Protein AF-0000000068716513 (afdb_homodimer)

Nearest PDB structures (foldseek):
  2cfx-assembly1_C  TM=9.508E-01  e=3.148E-13  Bacillus subtilis
  7fby-assembly1_A  TM=8.791E-01  e=1.992E-12  Pyrococcus horikoshii OT3
  2cg4-assembly1_A  TM=9.040E-01  e=4.712E-12  Escherichia coli
  2w25-assembly1_B  TM=9.132E-01  e=5.515E-11  Mycobacterium tuberculosis H37Rv
  2qz8-assembly1_B-2  TM=8.169E-01  e=4.055E-11  Mycobacterium tuberculosis H37Rv

Foldseek 3Di:
DLDPDDDDPLLQLLVVVCVVPVPDALVNSCVVVVHDSVVSVVSVVVCVVSCVDPDDDDDDDCLVVLFPWKKKKQWAFPPPVVLVVVLVPDPQWDDWDQDDDPGGIITMGTHNDPVVVVVVLVVCVVGGDMDMGIDPDDPDPDDDHD/DLDPDDDDPLLQLLVVVCVVPVPDALPNSCVVVVHDSVVSVVSVVVCVVSCVDPDDDDDDDCLVVLFPWKKKKQWAFPPPVVLVVVLVPDPQWDDWDQDDDPGGIITMGTHNDPVVVVVVLVVCVVGGDMDMGIDPDDPDPDDDHD

Solvent-accessible surface area (backbone atoms only — not comparable to full-atom values): 15493 Å² total; per-residue (Å²): 125,84,71,72,61,88,75,52,70,66,52,43,53,52,48,51,51,30,43,72,29,40,64,64,47,52,61,58,51,9,62,75,73,71,46,54,46,69,59,43,46,50,52,51,50,48,35,44,74,71,42,32,45,65,46,37,26,43,40,63,31,44,60,44,67,58,29,64,32,41,32,41,32,40,28,33,62,87,49,55,70,64,47,53,53,51,45,72,69,34,70,42,39,24,28,35,29,34,31,47,73,91,35,44,30,40,30,36,34,41,23,64,35,70,67,55,42,50,52,49,54,57,68,46,48,85,53,42,51,75,48,77,29,45,52,76,40,76,76,46,68,82,46,81,73,126,124,86,71,72,61,89,74,54,70,68,53,43,54,52,48,51,51,30,42,71,29,42,65,64,47,53,60,58,51,10,62,75,73,71,45,53,45,69,59,43,46,50,53,50,49,48,36,43,75,71,43,32,46,64,45,37,27,42,41,63,32,43,58,44,66,59,29,63,33,41,31,41,33,39,26,33,63,87,51,56,70,62,47,52,53,51,46,72,68,34,73,41,38,25,29,36,29,35,32,47,74,90,36,43,28,40,30,37,35,41,22,63,35,70,68,55,43,51,52,51,56,58,68,46,50,86,52,41,51,73,48,77,29,44,51,75,41,77,76,45,66,82,45,81,72,126

Structure (mmCIF, N/CA/C/O backbone):
data_AF-0000000068716513-model_v1
#
loop_
_entity.id
_entity.type
_entity.pdbx_description
1 polymer 'AsnC family transcriptional regulator'
#
loop_
_atom_site.group_PDB
_atom_site.id
_atom_site.type_symbol
_atom_site.label_atom_id
_atom_site.label_alt_id
_atom_site.label_comp_id
_atom_site.label_asym_id
_atom_site.label_entity_id
_atom_site.label_seq_id
_atom_site.pdbx_PDB_ins_code
_atom_site.Cartn_x
_atom_site.Cartn_y
_atom_site.Cartn_z
_atom_site.occupancy
_atom_site.B_iso_or_equiv
_atom_site.auth_seq_id
_atom_site.auth_comp_id
_atom_site.auth_asym_id
_atom_site.auth_atom_id
_atom_site.pdbx_PDB_model_num
ATOM 1 N N . MET A 1 1 ? -10.836 -7.996 21.109 1 36.19 1 MET A N 1
ATOM 2 C CA . MET A 1 1 ? -11.555 -7.688 19.859 1 36.19 1 MET A CA 1
ATOM 3 C C . MET A 1 1 ? -11.469 -6.195 19.547 1 36.19 1 MET A C 1
ATOM 5 O O . MET A 1 1 ? -12.016 -5.371 20.281 1 36.19 1 MET A O 1
ATOM 9 N N . GLN A 1 2 ? -10.414 -5.609 19.203 1 49.16 2 GLN A N 1
ATOM 10 C CA . GLN A 1 2 ? -10.203 -4.176 19.375 1 49.16 2 GLN A CA 1
ATOM 11 C C . GLN A 1 2 ? -11.359 -3.379 18.766 1 49.16 2 GLN A C 1
ATOM 13 O O . GLN A 1 2 ? -11.773 -3.629 17.641 1 49.16 2 GLN A O 1
ATOM 18 N N . ASN A 1 3 ? -12.25 -2.822 19.531 1 54.75 3 ASN A N 1
ATOM 19 C CA . ASN A 1 3 ? -13.539 -2.146 19.422 1 54.75 3 ASN A CA 1
ATOM 20 C C . ASN A 1 3 ? -13.531 -1.112 18.297 1 54.75 3 ASN A C 1
ATOM 22 O O . ASN A 1 3 ? -12.586 -0.337 18.172 1 54.75 3 ASN A O 1
ATOM 26 N N . ALA A 1 4 ? -14.406 -1.376 17.203 1 63.34 4 ALA A N 1
ATOM 27 C CA . ALA A 1 4 ? -14.648 -0.402 16.141 1 63.34 4 ALA A CA 1
ATOM 28 C C . ALA A 1 4 ? -14.781 1.008 16.703 1 63.34 4 ALA A C 1
ATOM 30 O O . ALA A 1 4 ? -15.422 1.206 17.75 1 63.34 4 ALA A O 1
ATOM 31 N N . VAL A 1 5 ? -13.781 2.02 16.453 1 82.31 5 VAL A N 1
ATOM 32 C CA . VAL A 1 5 ? -13.891 3.443 16.75 1 82.31 5 VAL A CA 1
ATOM 33 C C . VAL A 1 5 ? -15.078 4.039 15.984 1 82.31 5 VAL A C 1
ATOM 35 O O . VAL A 1 5 ? -15.344 3.652 14.844 1 82.31 5 VAL A O 1
ATOM 38 N N . LYS A 1 6 ? -15.891 4.754 16.781 1 89 6 LYS A N 1
ATOM 39 C CA . LYS A 1 6 ? -16.984 5.453 16.125 1 89 6 LYS A CA 1
ATOM 40 C C . LYS A 1 6 ? -16.5 6.746 15.469 1 89 6 LYS A C 1
ATOM 42 O O . LYS A 1 6 ? -16.031 7.656 16.156 1 89 6 LYS A O 1
ATOM 47 N N . LEU A 1 7 ? -16.516 6.75 14.148 1 95.19 7 LEU A N 1
ATOM 48 C CA . LEU A 1 7 ? -16.078 7.898 13.352 1 95.19 7 LEU A CA 1
ATOM 49 C C . LEU A 1 7 ? -17.281 8.672 12.82 1 95.19 7 LEU A C 1
ATOM 51 O O . LEU A 1 7 ? -18.266 8.07 12.375 1 95.19 7 LEU A O 1
ATOM 55 N N . ASP A 1 8 ? -17.219 9.922 12.945 1 95.5 8 ASP A N 1
ATOM 56 C CA . ASP A 1 8 ? -18.312 10.719 12.406 1 95.5 8 ASP A CA 1
ATOM 57 C C . ASP A 1 8 ? -17.922 11.367 11.086 1 95.5 8 ASP A C 1
ATOM 59 O O . ASP A 1 8 ? -16.859 11.07 10.523 1 95.5 8 ASP A O 1
ATOM 63 N N . GLU A 1 9 ? -18.781 12.203 10.586 1 96.31 9 GLU A N 1
ATOM 64 C CA . GLU A 1 9 ? -18.594 12.797 9.266 1 96.31 9 GLU A CA 1
ATOM 65 C C . GLU A 1 9 ? -17.359 13.688 9.227 1 96.31 9 GLU A C 1
ATOM 67 O O . GLU A 1 9 ? -16.672 13.758 8.211 1 96.31 9 GLU A O 1
ATOM 72 N N . ILE A 1 10 ? -17.141 14.398 10.273 1 97.31 10 ILE A N 1
ATOM 73 C CA . ILE A 1 10 ? -15.992 15.281 10.344 1 97.31 10 ILE A CA 1
ATOM 74 C C . ILE A 1 10 ? -14.703 14.461 10.289 1 97.31 10 ILE A C 1
ATOM 76 O O . ILE A 1 10 ? -13.758 14.82 9.586 1 97.31 10 ILE A O 1
ATOM 80 N N . ASP A 1 11 ? -14.688 13.359 11.062 1 97.56 11 ASP A N 1
ATOM 81 C CA . ASP A 1 11 ? -13.539 12.461 11.016 1 97.56 11 ASP A CA 1
ATOM 82 C C . ASP A 1 11 ? -13.25 12.008 9.586 1 97.56 11 ASP A C 1
ATOM 84 O O . ASP A 1 11 ? -12.109 12.039 9.141 1 97.56 11 ASP A O 1
ATOM 88 N N . HIS A 1 12 ? -14.297 11.625 8.898 1 97.19 12 HIS A N 1
ATOM 89 C CA . HIS A 1 12 ? -14.148 11.141 7.535 1 97.19 12 HIS A CA 1
ATOM 90 C C . HIS A 1 12 ? -13.609 12.234 6.617 1 97.19 12 HIS A C 1
ATOM 92 O O . HIS A 1 12 ? -12.766 11.969 5.762 1 97.19 12 HIS A O 1
ATOM 98 N N . LYS A 1 13 ? -14.094 13.398 6.77 1 97.88 13 LYS A N 1
ATOM 99 C CA . LYS A 1 13 ? -13.609 14.516 5.965 1 97.88 13 LYS A CA 1
ATOM 100 C C . LYS A 1 13 ? -12.117 14.75 6.207 1 97.88 13 LYS A C 1
ATOM 102 O O . LYS A 1 13 ? -11.352 14.922 5.258 1 97.88 13 LYS A O 1
ATOM 107 N N . ILE A 1 14 ? -11.727 14.75 7.457 1 98.31 14 ILE A N 1
ATOM 108 C CA . ILE A 1 14 ? -10.336 14.953 7.824 1 98.31 14 ILE A CA 1
ATOM 109 C C . ILE A 1 14 ? -9.477 13.82 7.258 1 98.31 14 ILE A C 1
ATOM 111 O O . ILE A 1 14 ? -8.414 14.062 6.684 1 98.31 14 ILE A O 1
ATOM 115 N N . MET A 1 15 ? -9.977 12.664 7.402 1 98.06 15 MET A N 1
ATOM 116 C CA . MET A 1 15 ? -9.25 11.484 6.918 1 98.06 15 MET A CA 1
ATOM 117 C C . MET A 1 15 ? -9.062 11.547 5.406 1 98.06 15 MET A C 1
ATOM 119 O O . MET A 1 15 ? -8 11.203 4.895 1 98.06 15 MET A O 1
ATOM 123 N N . ASN A 1 16 ? -10.094 11.953 4.715 1 97.5 16 ASN A N 1
ATOM 124 C CA . ASN A 1 16 ? -10 12.086 3.266 1 97.5 16 ASN A CA 1
ATOM 125 C C . ASN A 1 16 ? -8.914 13.078 2.865 1 97.5 16 ASN A C 1
ATOM 127 O O . ASN A 1 16 ? -8.125 12.812 1.951 1 97.5 16 ASN A O 1
ATOM 131 N N . LEU A 1 17 ? -8.867 14.18 3.5 1 97.88 17 LEU A N 1
ATOM 132 C CA . LEU A 1 17 ? -7.875 15.211 3.201 1 97.88 17 LEU A CA 1
ATOM 133 C C . LEU A 1 17 ? -6.465 14.719 3.512 1 97.88 17 LEU A C 1
ATOM 135 O O . LEU A 1 17 ? -5.543 14.922 2.717 1 97.88 17 LEU A O 1
ATOM 139 N N . LEU A 1 18 ? -6.312 14.039 4.645 1 97.88 18 LEU A N 1
ATOM 140 C CA . LEU A 1 18 ? -5.016 13.5 5.039 1 97.88 18 LEU A CA 1
ATOM 141 C C . LEU A 1 18 ? -4.582 12.383 4.094 1 97.88 18 LEU A C 1
ATOM 143 O O . LEU A 1 18 ? -3.391 12.219 3.826 1 97.88 18 LEU A O 1
ATOM 147 N N . TYR A 1 19 ? -5.57 11.602 3.699 1 96.75 19 TYR A N 1
ATOM 148 C CA . TYR A 1 19 ? -5.297 10.539 2.744 1 96.75 19 TYR A CA 1
ATOM 149 C C . TYR A 1 19 ? -4.738 11.102 1.442 1 96.75 19 TYR A C 1
ATOM 151 O O . TYR A 1 19 ? -3.773 10.57 0.891 1 96.75 19 TYR A O 1
ATOM 159 N N . GLU A 1 20 ? -5.27 12.195 0.998 1 95.44 20 GLU A N 1
ATOM 160 C CA . GLU A 1 20 ? -4.844 12.82 -0.251 1 95.44 20 GLU A CA 1
ATOM 161 C C . GLU A 1 20 ? -3.477 13.477 -0.102 1 95.44 20 GLU A C 1
ATOM 163 O O . GLU A 1 20 ? -2.68 13.484 -1.042 1 95.44 20 GLU A O 1
ATOM 168 N N . ASN A 1 21 ? -3.318 14.047 1.034 1 97.31 21 ASN A N 1
ATOM 169 C CA . ASN A 1 21 ? -2.059 14.711 1.353 1 97.31 21 ASN A CA 1
ATOM 170 C C . ASN A 1 21 ? -1.743 14.633 2.844 1 97.31 21 ASN A C 1
ATOM 172 O O . ASN A 1 21 ? -2.264 15.414 3.635 1 97.31 21 ASN A O 1
ATOM 176 N N . ALA A 1 22 ? -0.816 13.797 3.107 1 97.75 22 ALA A N 1
ATOM 177 C CA . ALA A 1 22 ? -0.452 13.578 4.504 1 97.75 22 ALA A CA 1
ATOM 178 C C . ALA A 1 22 ? 0.176 14.836 5.105 1 97.75 22 ALA A C 1
ATOM 180 O O . ALA A 1 22 ? 0.258 14.969 6.328 1 97.75 22 ALA A O 1
ATOM 181 N N . ARG A 1 23 ? 0.628 15.75 4.324 1 97.5 23 ARG A N 1
ATOM 182 C CA . ARG A 1 23 ? 1.36 16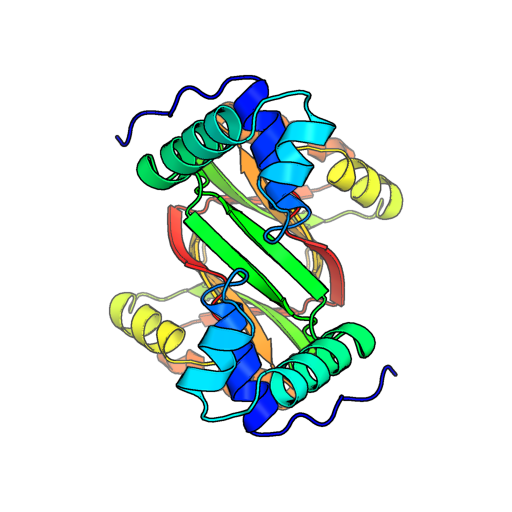.922 4.801 1 97.5 23 ARG A CA 1
ATOM 183 C C . ARG A 1 23 ? 0.441 18.125 4.918 1 97.5 23 ARG A C 1
ATOM 185 O O . ARG A 1 23 ? 0.886 19.219 5.285 1 97.5 23 ARG A O 1
ATOM 192 N N . ILE A 1 24 ? -0.787 18.016 4.59 1 97.88 24 ILE A N 1
ATOM 193 C CA . ILE A 1 24 ? -1.705 19.141 4.672 1 97.88 24 ILE A CA 1
ATOM 194 C C . ILE A 1 24 ? -1.698 19.703 6.094 1 97.88 24 ILE A C 1
ATOM 196 O O . ILE A 1 24 ? -1.652 18.953 7.066 1 97.88 24 ILE A O 1
ATOM 200 N N . SER A 1 25 ? -1.718 20.969 6.234 1 97.62 25 SER A N 1
ATOM 201 C CA . SER A 1 25 ? -1.644 21.609 7.539 1 97.62 25 SER A CA 1
ATOM 202 C C . SER A 1 25 ? -3 21.609 8.234 1 97.62 25 SER A C 1
ATOM 204 O O . SER A 1 25 ? -4.043 21.578 7.578 1 97.62 25 SER A O 1
ATOM 206 N N . VAL A 1 26 ? -2.92 21.688 9.523 1 98.06 26 VAL A N 1
ATOM 207 C CA . VAL A 1 26 ? -4.125 21.812 10.336 1 98.06 26 VAL A CA 1
ATOM 208 C C . VAL A 1 26 ? -4.918 23.031 9.906 1 98.06 26 VAL A C 1
ATOM 210 O O . VAL A 1 26 ? -6.148 22.984 9.805 1 98.06 26 VAL A O 1
ATOM 213 N N . SER A 1 27 ? -4.195 24.109 9.641 1 98.38 27 SER A N 1
ATOM 214 C CA . SER A 1 27 ? -4.836 25.344 9.219 1 98.38 27 SER A CA 1
ATOM 215 C C . SER A 1 27 ? -5.605 25.156 7.914 1 98.38 27 SER A 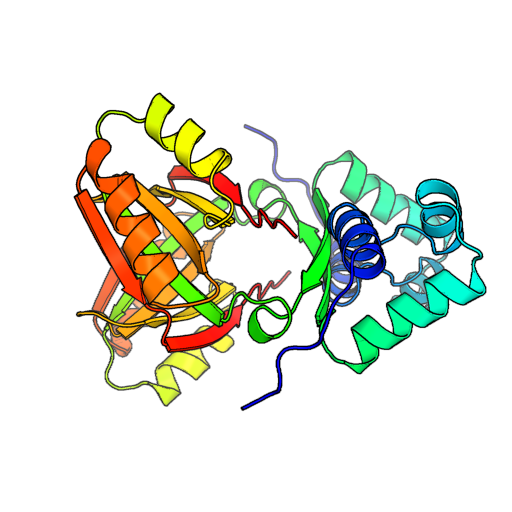C 1
ATOM 217 O O . SER A 1 27 ? -6.75 25.609 7.793 1 98.38 27 SER A O 1
ATOM 219 N N . GLU A 1 28 ? -5.031 24.547 6.949 1 98.56 28 GLU A N 1
ATOM 220 C CA . GLU A 1 28 ? -5.676 24.328 5.66 1 98.56 28 GLU A CA 1
ATOM 221 C C . GLU A 1 28 ? -6.883 23.406 5.801 1 98.56 28 GLU A C 1
ATOM 223 O O . GLU A 1 28 ? -7.922 23.625 5.184 1 98.56 28 GLU A O 1
ATOM 228 N N . ILE A 1 29 ? -6.738 22.344 6.582 1 98.62 29 ILE A N 1
ATOM 229 C CA . ILE A 1 29 ? -7.859 21.438 6.836 1 98.62 29 ILE A CA 1
ATOM 230 C C . ILE A 1 29 ? -9.023 22.219 7.438 1 98.62 29 ILE A C 1
ATOM 232 O O . ILE A 1 29 ? -10.164 22.109 6.977 1 98.62 29 ILE A O 1
ATOM 236 N N . GLY A 1 30 ? -8.688 22.984 8.5 1 98.62 30 GLY A N 1
ATOM 237 C CA . GLY A 1 30 ? -9.719 23.797 9.133 1 98.62 30 GLY A CA 1
ATOM 238 C C . GLY A 1 30 ? -10.461 24.688 8.148 1 98.62 30 GLY A C 1
ATOM 239 O O . GLY A 1 30 ? -11.688 24.781 8.203 1 98.62 30 GLY A O 1
ATOM 240 N N . ARG A 1 31 ? -9.719 25.344 7.289 1 98.5 31 ARG A N 1
ATOM 241 C CA . ARG A 1 31 ? -10.297 26.219 6.27 1 98.5 31 ARG A CA 1
ATOM 242 C C . ARG A 1 31 ? -11.234 25.438 5.352 1 98.5 31 ARG A C 1
ATOM 244 O O . ARG A 1 31 ? -12.344 25.891 5.062 1 98.5 31 ARG A O 1
ATOM 251 N N . ILE A 1 32 ? -10.867 24.312 4.887 1 98.25 32 ILE A N 1
ATOM 252 C CA . ILE A 1 32 ? -11.609 23.531 3.906 1 98.25 32 ILE A CA 1
ATOM 253 C C . ILE A 1 32 ? -12.914 23.031 4.523 1 98.25 32 ILE A C 1
ATOM 255 O O . ILE A 1 32 ? -13.961 23.047 3.873 1 98.25 32 ILE A O 1
ATOM 259 N N . ILE A 1 33 ? -12.805 22.609 5.77 1 98.06 33 ILE A N 1
ATOM 260 C CA . ILE A 1 33 ? -13.992 21.969 6.32 1 98.06 33 ILE A CA 1
ATOM 261 C C . ILE A 1 33 ? -14.695 22.922 7.293 1 98.06 33 ILE A C 1
ATOM 263 O O . ILE A 1 33 ? -15.57 22.5 8.055 1 98.06 33 ILE A O 1
ATOM 267 N N . SER A 1 34 ? -14.148 24.172 7.426 1 98.12 34 SER A N 1
ATOM 268 C CA . SER A 1 34 ? -14.766 25.25 8.203 1 98.12 34 SER A CA 1
ATOM 269 C C . SER A 1 34 ? -14.727 24.938 9.695 1 98.12 34 SER A C 1
ATOM 271 O O . SER A 1 34 ? -15.758 25.016 10.375 1 98.12 34 SER A O 1
ATOM 273 N N . MET A 1 35 ? -13.57 24.688 10.211 1 98.38 35 MET A N 1
ATOM 274 C CA . MET A 1 35 ? -13.32 24.453 11.625 1 98.38 35 MET A CA 1
ATOM 275 C C . MET A 1 35 ? -12.094 25.234 12.094 1 98.38 35 MET A C 1
ATOM 277 O O . MET A 1 35 ? -11.25 25.609 11.281 1 98.38 35 MET A O 1
ATOM 281 N N . THR A 1 36 ? -12.117 25.422 13.438 1 98.19 36 THR A N 1
ATOM 282 C CA . THR A 1 36 ? -10.953 26.094 13.992 1 98.19 36 THR A CA 1
ATOM 283 C C . THR A 1 36 ? -9.758 25.156 14.047 1 98.19 36 THR A C 1
ATOM 285 O O . THR A 1 36 ? -9.922 23.938 14.07 1 98.19 36 THR A O 1
ATOM 288 N N . GLN A 1 37 ? -8.562 25.719 14.078 1 98.19 37 GLN A N 1
ATOM 289 C CA . GLN A 1 37 ? -7.336 24.938 14.117 1 98.19 37 GLN A CA 1
ATOM 290 C C . GLN A 1 37 ? -7.309 24.031 15.359 1 98.19 37 GLN A C 1
ATOM 292 O O . GLN A 1 37 ? -7.004 22.844 15.258 1 98.19 37 GLN A O 1
ATOM 297 N N . PRO A 1 38 ? -7.629 24.547 16.562 1 98.5 38 PRO A N 1
ATOM 298 C CA . PRO A 1 38 ? -7.613 23.688 17.75 1 98.5 38 PRO A CA 1
ATOM 299 C C . PRO A 1 38 ? -8.586 22.5 17.625 1 98.5 38 PRO A C 1
ATOM 301 O O . PRO A 1 38 ? -8.258 21.391 18.062 1 98.5 38 PRO A O 1
ATOM 304 N N . ALA A 1 39 ? -9.719 22.688 17.062 1 98.31 39 ALA A N 1
ATOM 305 C CA . ALA A 1 39 ? -10.711 21.641 16.891 1 98.31 39 ALA A CA 1
ATOM 306 C C . ALA A 1 39 ? -10.195 20.547 15.953 1 98.31 39 ALA A C 1
ATOM 308 O O . ALA A 1 39 ? -10.328 19.359 16.234 1 98.31 39 ALA A O 1
ATOM 309 N N . VAL A 1 40 ? -9.664 20.984 14.828 1 98.56 40 VAL A N 1
ATOM 310 C CA . VAL A 1 40 ? -9.086 20.047 13.867 1 98.56 40 VAL A CA 1
ATOM 311 C C . VAL A 1 40 ? -7.957 19.266 14.523 1 98.56 40 VAL A C 1
ATOM 313 O O . VAL A 1 40 ? -7.891 18.031 14.398 1 98.56 40 VAL A O 1
ATOM 316 N N . LYS A 1 41 ? -7.102 19.984 15.188 1 98.44 41 LYS A N 1
ATOM 317 C CA . LYS A 1 41 ? -5.961 19.359 15.844 1 98.44 41 LYS A CA 1
ATOM 318 C C . LYS A 1 41 ? -6.418 18.297 16.844 1 98.44 41 LYS A C 1
ATOM 320 O O . LYS A 1 41 ? -5.852 17.203 16.906 1 98.44 41 LYS A O 1
ATOM 325 N N . GLU A 1 42 ? -7.355 18.609 17.578 1 98.38 42 GLU A N 1
ATOM 326 C CA . GLU A 1 42 ? -7.895 17.672 18.562 1 98.38 42 GLU A CA 1
ATOM 327 C C . GLU A 1 42 ? -8.414 16.406 17.891 1 98.38 42 GLU A C 1
ATOM 329 O O . GLU A 1 42 ? -8.172 15.297 18.375 1 98.38 42 GLU A O 1
ATOM 334 N N . ARG A 1 43 ? -9.156 16.594 16.797 1 98.25 43 ARG A N 1
ATOM 335 C CA . ARG A 1 43 ? -9.695 15.453 16.062 1 98.25 43 ARG A CA 1
ATOM 336 C C . ARG A 1 43 ? -8.578 14.586 15.5 1 98.25 43 ARG A C 1
ATOM 338 O O . ARG A 1 43 ? -8.641 13.359 15.578 1 98.25 43 ARG A O 1
ATOM 345 N N . ILE A 1 44 ? -7.57 15.188 14.953 1 98.5 44 ILE A N 1
ATOM 346 C CA . ILE A 1 44 ? -6.445 14.445 14.398 1 98.5 44 ILE A CA 1
ATOM 347 C C . ILE A 1 44 ? -5.734 13.68 15.516 1 98.5 44 ILE A C 1
ATOM 349 O O . ILE A 1 44 ? -5.422 12.492 15.359 1 98.5 44 ILE A O 1
ATOM 353 N N . ASN A 1 45 ? -5.504 14.375 16.625 1 98.31 45 ASN A N 1
ATOM 354 C CA . ASN A 1 45 ? -4.879 13.727 17.766 1 98.31 45 ASN A CA 1
ATOM 355 C C . ASN A 1 45 ? -5.676 12.508 18.219 1 98.31 45 ASN A C 1
ATOM 357 O O . ASN A 1 45 ? -5.098 11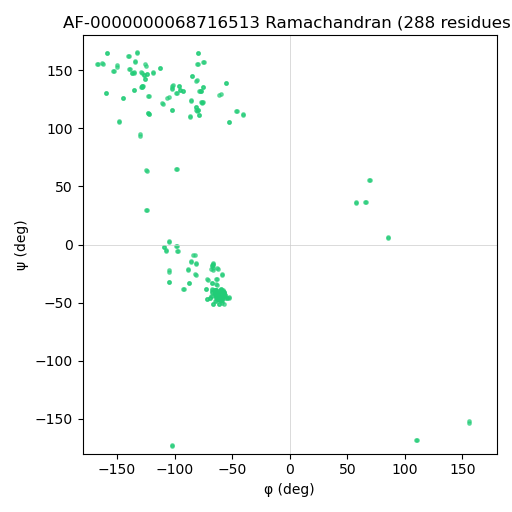.461 18.547 1 98.31 45 ASN A O 1
ATOM 361 N N . LYS A 1 46 ? -6.898 12.672 18.266 1 97.94 46 LYS A N 1
ATOM 362 C CA . LYS A 1 46 ? -7.773 11.57 18.672 1 97.94 46 LYS A CA 1
ATOM 363 C C . LYS A 1 46 ? -7.633 10.391 17.703 1 97.94 46 LYS A C 1
ATOM 365 O O . LYS A 1 46 ? -7.547 9.242 18.141 1 97.94 46 LYS A O 1
ATOM 370 N N . LEU A 1 47 ? -7.672 10.656 16.406 1 98.19 47 LEU A N 1
ATOM 371 C CA . LEU A 1 47 ? -7.512 9.625 15.398 1 98.19 47 LEU A CA 1
ATOM 372 C C . LEU A 1 47 ? -6.176 8.898 15.57 1 98.19 47 LEU A C 1
ATOM 374 O O . LEU A 1 47 ? -6.102 7.68 15.414 1 98.19 47 LEU A O 1
ATOM 378 N N . GLU A 1 48 ? -5.145 9.641 15.891 1 98.12 48 GLU A N 1
ATOM 379 C CA . GLU A 1 48 ? -3.824 9.062 16.125 1 98.12 48 GLU A CA 1
ATOM 380 C C . GLU A 1 48 ? -3.801 8.234 17.406 1 98.12 48 GLU A C 1
ATOM 382 O O . GLU A 1 48 ? -3.326 7.098 17.406 1 98.12 48 GLU A O 1
ATOM 387 N N . ASP A 1 49 ? -4.355 8.773 18.469 1 97.62 49 ASP A N 1
ATOM 388 C CA . ASP A 1 49 ? -4.352 8.133 19.766 1 97.62 49 ASP A CA 1
ATOM 389 C C . ASP A 1 49 ? -5.137 6.82 19.734 1 97.62 49 ASP A C 1
ATOM 391 O O . ASP A 1 49 ? -4.77 5.852 20.406 1 97.62 49 ASP A O 1
ATOM 395 N N . GLN A 1 50 ? -6.176 6.836 18.953 1 97 50 GLN A N 1
ATOM 396 C CA . GLN A 1 50 ? -7.035 5.66 18.844 1 97 50 GLN A CA 1
ATOM 397 C C . GLN A 1 50 ? -6.465 4.637 17.875 1 97 50 GLN A C 1
ATOM 399 O O . GLN A 1 50 ? -7.016 3.547 17.719 1 97 50 GLN A O 1
ATOM 404 N N . GLY A 1 51 ? -5.426 4.992 17.156 1 97.06 51 GLY A N 1
ATOM 405 C CA . GLY A 1 51 ? -4.766 4.074 16.234 1 97.06 51 GLY A CA 1
ATOM 406 C C . GLY A 1 51 ? -5.414 4.02 14.867 1 97.06 51 GLY A C 1
ATOM 407 O O . GLY A 1 51 ? -5.121 3.129 14.07 1 97.06 51 GLY A O 1
ATOM 408 N N . VAL A 1 52 ? -6.41 4.887 14.633 1 97.69 52 VAL A N 1
ATOM 409 C CA . VAL A 1 52 ? -7.035 4.957 13.312 1 97.69 52 VAL A CA 1
ATOM 410 C C . VAL A 1 52 ? -5.996 5.348 12.266 1 97.69 52 VAL A C 1
ATOM 412 O O . VAL A 1 52 ? -5.895 4.707 11.219 1 97.69 52 VAL A O 1
ATOM 415 N N . ILE A 1 53 ? -5.289 6.426 12.578 1 97.88 53 ILE A N 1
ATOM 416 C CA . ILE A 1 53 ? -4.129 6.773 11.766 1 97.88 53 ILE A CA 1
ATOM 417 C C . ILE A 1 53 ? -2.93 5.934 12.195 1 97.88 53 ILE A C 1
ATOM 419 O O . ILE A 1 53 ? -2.449 6.055 13.32 1 97.88 53 ILE A O 1
ATOM 423 N N . ALA A 1 54 ? -2.449 5.176 11.32 1 96.62 54 ALA A N 1
ATOM 424 C CA . ALA A 1 54 ? -1.356 4.262 11.648 1 96.62 54 ALA A CA 1
ATOM 425 C C . ALA A 1 54 ? -0.001 4.898 11.359 1 96.62 54 ALA A C 1
ATOM 427 O O . ALA A 1 54 ? 0.968 4.668 12.086 1 96.62 54 ALA A O 1
ATOM 428 N N . ALA A 1 55 ? 0.073 5.648 10.258 1 96.88 55 ALA A N 1
ATOM 429 C CA . ALA A 1 55 ? 1.345 6.258 9.875 1 96.88 55 ALA A CA 1
ATOM 430 C C . ALA A 1 55 ? 1.147 7.312 8.789 1 96.88 55 ALA A C 1
ATOM 432 O O . ALA A 1 55 ? 0.137 7.301 8.086 1 96.88 55 ALA A O 1
ATOM 433 N N . TYR A 1 56 ? 2.039 8.211 8.719 1 97.62 56 TYR A N 1
ATOM 434 C CA . TYR A 1 56 ? 2.211 9.102 7.582 1 97.62 56 TYR A CA 1
ATOM 435 C C . TYR A 1 56 ? 3.383 8.664 6.715 1 97.62 56 TYR A C 1
ATOM 437 O O . TYR A 1 56 ? 4.539 8.719 7.145 1 97.62 56 TYR A O 1
ATOM 445 N N . ARG A 1 57 ? 3.059 8.289 5.492 1 95.5 57 ARG A N 1
ATOM 446 C CA . ARG A 1 57 ? 4.098 7.66 4.684 1 95.5 57 ARG A CA 1
ATOM 447 C C . ARG A 1 57 ? 4.273 8.391 3.354 1 95.5 57 ARG A C 1
ATOM 449 O O . ARG A 1 57 ? 3.336 9.016 2.859 1 95.5 57 ARG A O 1
ATOM 456 N N . THR A 1 58 ? 5.43 8.266 2.855 1 97.5 58 THR A N 1
ATOM 457 C CA . THR A 1 58 ? 5.699 8.742 1.504 1 97.5 58 THR A CA 1
ATOM 458 C C . THR A 1 58 ? 5.625 7.594 0.501 1 97.5 58 THR A C 1
ATOM 460 O O . THR A 1 58 ? 6.141 6.504 0.76 1 97.5 58 THR A O 1
ATOM 463 N N . LYS A 1 59 ? 4.902 7.801 -0.531 1 96.62 59 LYS A N 1
ATOM 464 C CA . LYS A 1 59 ? 4.84 6.855 -1.642 1 96.62 59 LYS A CA 1
ATOM 465 C C . LYS A 1 59 ? 5.867 7.199 -2.717 1 96.62 59 LYS A C 1
ATOM 467 O O . LYS A 1 59 ? 5.961 8.352 -3.145 1 96.62 59 LYS A O 1
ATOM 472 N N . PHE A 1 60 ? 6.582 6.191 -3.125 1 96.56 60 PHE A N 1
ATOM 473 C CA . PHE A 1 60 ? 7.582 6.383 -4.168 1 96.56 60 PHE A CA 1
ATOM 474 C C . PHE A 1 60 ? 7.18 5.656 -5.445 1 96.56 60 PHE A C 1
ATOM 476 O O . PHE A 1 60 ? 6.484 4.641 -5.395 1 96.56 60 PHE A O 1
ATOM 483 N N . GLU A 1 61 ? 7.629 6.18 -6.512 1 95.69 61 GLU A N 1
ATOM 484 C CA . GLU A 1 61 ? 7.387 5.547 -7.809 1 95.69 61 GLU A CA 1
ATOM 485 C C . GLU A 1 61 ? 8.367 4.406 -8.062 1 95.69 61 GLU A C 1
ATOM 487 O O . GLU A 1 61 ? 9.562 4.633 -8.234 1 95.69 61 GLU A O 1
ATOM 492 N N . PRO A 1 62 ? 7.871 3.207 -8.148 1 94.56 62 PRO A N 1
ATOM 493 C CA . PRO A 1 62 ? 8.766 2.053 -8.227 1 94.56 62 PRO A CA 1
ATOM 494 C C . PRO A 1 62 ? 9.758 2.156 -9.391 1 94.56 62 PRO A C 1
ATOM 496 O O . PRO A 1 62 ? 10.945 1.872 -9.227 1 94.56 62 PRO A O 1
ATOM 499 N N . ALA A 1 63 ? 9.312 2.566 -10.523 1 92.19 63 ALA A N 1
ATOM 500 C CA . ALA A 1 63 ? 10.156 2.633 -11.719 1 92.19 63 ALA A CA 1
ATOM 501 C C . ALA A 1 63 ? 11.305 3.617 -11.516 1 92.19 63 ALA A C 1
ATOM 503 O O . ALA A 1 63 ? 12.328 3.531 -12.195 1 92.19 63 ALA A O 1
ATOM 504 N N . LYS A 1 64 ? 11.156 4.527 -10.57 1 94.88 64 LYS A N 1
ATOM 505 C CA . LYS A 1 64 ? 12.141 5.582 -10.367 1 94.88 64 LYS A CA 1
ATOM 506 C C . LYS A 1 64 ? 13.102 5.219 -9.234 1 94.88 64 LYS A C 1
ATOM 508 O O . LYS A 1 64 ? 14.078 5.934 -8.992 1 94.88 64 LYS A O 1
ATOM 513 N N . ILE A 1 65 ? 12.805 4.125 -8.609 1 94.31 65 ILE A N 1
ATOM 514 C CA . ILE A 1 65 ? 13.695 3.736 -7.516 1 94.31 65 ILE A CA 1
ATOM 515 C C . ILE A 1 65 ? 14.219 2.32 -7.754 1 94.31 65 ILE A C 1
ATOM 517 O O . ILE A 1 65 ? 14.375 1.545 -6.809 1 94.31 65 ILE A O 1
ATOM 521 N N . ASN A 1 66 ? 14.344 1.928 -8.906 1 91.81 66 ASN A N 1
ATOM 522 C CA . ASN A 1 66 ? 14.945 0.673 -9.352 1 91.81 66 ASN A CA 1
ATOM 523 C C . ASN A 1 66 ? 14.125 -0.53 -8.898 1 91.81 66 ASN A C 1
ATOM 525 O O . ASN A 1 66 ? 14.68 -1.53 -8.438 1 91.81 66 ASN A O 1
ATOM 529 N N . LYS A 1 67 ? 12.875 -0.366 -8.906 1 93.88 67 LYS A N 1
ATOM 530 C CA . LYS A 1 67 ? 11.922 -1.438 -8.617 1 93.88 67 LYS A CA 1
ATOM 531 C C . LYS A 1 67 ? 10.922 -1.604 -9.758 1 93.88 67 LYS A C 1
ATOM 533 O O . LYS A 1 67 ? 9.711 -1.533 -9.547 1 93.88 67 LYS A O 1
ATOM 538 N N . ASN A 1 68 ? 11.5 -1.988 -10.875 1 93.06 68 ASN A N 1
ATOM 539 C CA . ASN A 1 68 ? 10.781 -1.986 -12.141 1 93.06 68 ASN A CA 1
ATOM 540 C C . ASN A 1 68 ? 9.93 -3.24 -12.305 1 93.06 68 ASN A C 1
ATOM 542 O O . ASN A 1 68 ? 8.969 -3.246 -13.07 1 93.06 68 ASN A O 1
ATOM 546 N N . ILE A 1 69 ? 10.367 -4.246 -11.625 1 97.19 69 ILE A N 1
ATOM 547 C CA . ILE A 1 69 ? 9.672 -5.523 -11.734 1 97.19 69 ILE A CA 1
ATOM 548 C C . ILE A 1 69 ? 8.875 -5.785 -10.461 1 97.19 69 ILE A C 1
ATOM 550 O O . ILE A 1 69 ? 9.406 -5.668 -9.352 1 97.19 69 ILE A O 1
ATOM 554 N N . GLN A 1 70 ? 7.633 -6.043 -10.656 1 98.25 70 GLN A N 1
ATOM 555 C CA . GLN A 1 70 ? 6.773 -6.418 -9.539 1 98.25 70 GLN A CA 1
ATOM 556 C C . GLN A 1 70 ? 6.102 -7.762 -9.789 1 98.25 70 GLN A C 1
ATOM 558 O O . GLN A 1 70 ? 5.754 -8.086 -10.922 1 98.25 70 GLN A O 1
ATOM 563 N N . ALA A 1 71 ? 5.906 -8.5 -8.711 1 98.75 71 ALA A N 1
ATOM 564 C CA . ALA A 1 71 ? 5.23 -9.789 -8.82 1 98.75 71 ALA A CA 1
ATOM 565 C C . ALA A 1 71 ? 4.531 -10.156 -7.516 1 98.75 71 ALA A C 1
ATOM 567 O O . ALA A 1 71 ? 4.957 -9.734 -6.441 1 98.75 71 ALA A O 1
ATOM 568 N N . PHE A 1 72 ? 3.477 -10.867 -7.68 1 98.75 72 PHE A N 1
ATOM 569 C CA . PHE A 1 72 ? 2.898 -11.617 -6.574 1 98.75 72 PHE A CA 1
ATOM 570 C C . PHE A 1 72 ? 3.379 -13.062 -6.594 1 98.75 72 PHE A C 1
ATOM 572 O O . PHE A 1 72 ? 3.455 -13.688 -7.656 1 98.75 72 PHE A O 1
ATOM 579 N N . ILE A 1 73 ? 3.723 -13.539 -5.426 1 98.69 73 ILE A N 1
ATOM 580 C CA . ILE A 1 73 ? 4.164 -14.922 -5.34 1 98.69 73 ILE A CA 1
ATOM 581 C C . ILE A 1 73 ? 3.291 -15.68 -4.34 1 98.69 73 ILE A C 1
ATOM 583 O O . ILE A 1 73 ? 3.293 -15.367 -3.145 1 98.69 73 ILE A O 1
ATOM 587 N N . MET A 1 74 ? 2.527 -16.609 -4.812 1 98.38 74 MET A N 1
ATOM 588 C CA . MET A 1 74 ? 1.885 -17.562 -3.918 1 98.38 74 MET A CA 1
ATOM 589 C C . MET A 1 74 ? 2.869 -18.641 -3.473 1 98.38 74 MET A C 1
ATOM 591 O O . MET A 1 74 ? 3.582 -19.219 -4.297 1 98.38 74 MET A O 1
ATOM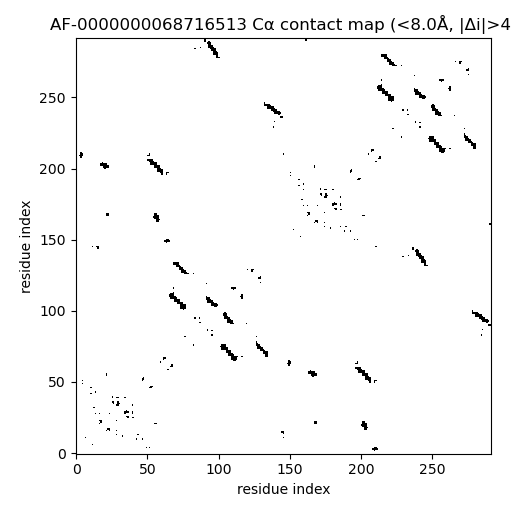 595 N N . PHE A 1 75 ? 2.895 -18.891 -2.234 1 98.69 75 PHE A N 1
ATOM 596 C CA . PHE A 1 75 ? 3.947 -19.75 -1.696 1 98.69 75 PHE A CA 1
ATOM 597 C C . PHE A 1 75 ? 3.373 -20.766 -0.727 1 98.69 75 PHE A C 1
ATOM 599 O O . PHE A 1 75 ? 2.508 -20.438 0.089 1 98.69 75 PHE A O 1
ATOM 606 N N . LYS A 1 76 ? 3.779 -21.984 -0.902 1 98.62 76 LYS A N 1
ATOM 607 C CA . LYS A 1 76 ? 3.396 -23.078 -0.014 1 98.62 76 LYS A CA 1
ATOM 608 C C . LYS A 1 76 ? 4.59 -23.562 0.807 1 98.62 76 LYS A C 1
ATOM 610 O O . LYS A 1 76 ? 5.605 -23.969 0.248 1 98.62 76 LYS A O 1
ATOM 615 N N . THR A 1 77 ? 4.414 -23.484 2.104 1 98.44 77 THR A N 1
ATOM 616 C CA . THR A 1 77 ? 5.516 -23.891 2.961 1 98.44 77 THR A CA 1
ATOM 617 C C . THR A 1 77 ? 4.992 -24.453 4.285 1 98.44 77 THR A C 1
ATOM 619 O O . THR A 1 77 ? 3.906 -24.078 4.734 1 98.44 77 THR A O 1
ATOM 622 N N . SER A 1 78 ? 5.766 -25.328 4.895 1 97.88 78 SER A N 1
ATOM 623 C CA . SER A 1 78 ? 5.52 -25.797 6.25 1 97.88 78 SER A CA 1
ATOM 624 C C . SER A 1 78 ? 6.52 -25.219 7.234 1 97.88 78 SER A C 1
ATOM 626 O O . SER A 1 78 ? 6.398 -25.406 8.445 1 97.88 78 SER A O 1
ATOM 628 N N . GLN A 1 79 ? 7.5 -24.469 6.746 1 97.62 79 GLN A N 1
ATOM 629 C CA . GLN A 1 79 ? 8.516 -23.812 7.562 1 97.62 79 GLN A CA 1
ATOM 630 C C . GLN A 1 79 ? 8.18 -22.344 7.793 1 97.62 79 GLN A C 1
ATOM 632 O O . GLN A 1 79 ? 8.969 -21.469 7.473 1 97.62 79 GLN A O 1
ATOM 637 N N . CYS A 1 80 ? 7.156 -22.156 8.461 1 97.25 80 CYS A N 1
ATOM 638 C CA . CYS A 1 80 ? 6.516 -20.844 8.492 1 97.25 80 CYS A CA 1
ATOM 639 C C . CYS A 1 80 ? 7.406 -19.812 9.188 1 97.25 80 CYS A C 1
ATOM 641 O O . CYS A 1 80 ? 7.672 -18.75 8.633 1 97.25 80 CYS A O 1
ATOM 643 N N . SER A 1 81 ? 7.855 -20.125 10.328 1 97.94 81 SER A N 1
ATOM 644 C CA . SER A 1 81 ? 8.641 -19.172 11.102 1 97.94 81 SER A CA 1
ATOM 645 C C . SER A 1 81 ? 9.906 -18.766 10.359 1 97.94 81 SER A C 1
ATOM 647 O O . SER A 1 81 ? 10.195 -17.578 10.219 1 97.94 81 SER A O 1
ATOM 649 N N . ASP A 1 82 ? 10.641 -19.719 9.828 1 98.31 82 ASP A N 1
ATOM 650 C CA . ASP A 1 82 ? 11.867 -19.469 9.086 1 98.31 82 ASP A CA 1
ATOM 651 C C . ASP A 1 82 ? 11.578 -18.703 7.797 1 98.31 82 ASP A C 1
ATOM 653 O O . ASP A 1 82 ? 12.344 -17.812 7.414 1 98.31 82 ASP A O 1
ATOM 657 N N . PHE A 1 83 ? 10.523 -19.094 7.195 1 98.69 83 PHE A N 1
ATOM 658 C CA . PHE A 1 83 ? 10.117 -18.453 5.945 1 98.69 83 PHE A CA 1
ATOM 659 C C . PHE A 1 83 ? 9.805 -16.984 6.164 1 98.69 83 PHE A C 1
ATOM 661 O O . PHE A 1 83 ? 10.289 -16.125 5.43 1 98.69 83 PHE A O 1
ATOM 668 N N . ILE A 1 84 ? 9.031 -16.641 7.191 1 98.69 84 ILE A N 1
ATOM 669 C CA . ILE A 1 84 ? 8.656 -15.273 7.523 1 98.69 84 ILE A CA 1
ATOM 670 C C . ILE A 1 84 ? 9.914 -14.453 7.824 1 98.69 84 ILE A C 1
ATOM 672 O O . ILE A 1 84 ? 10.047 -13.328 7.348 1 98.69 84 ILE A O 1
ATOM 676 N N . GLN A 1 85 ? 10.805 -15.016 8.586 1 98.56 85 GLN A N 1
ATOM 677 C CA . GLN A 1 85 ? 12.047 -14.328 8.93 1 98.56 85 GLN A CA 1
ATOM 678 C C . GLN A 1 85 ? 12.867 -14.023 7.688 1 98.56 85 GLN A C 1
ATOM 680 O O . GLN A 1 85 ? 13.398 -12.914 7.543 1 98.56 85 GLN A O 1
ATOM 685 N N . TYR A 1 86 ? 12.969 -15.008 6.836 1 98.62 86 TYR A N 1
ATOM 686 C CA . TYR A 1 86 ? 13.711 -14.836 5.594 1 98.62 86 TYR A CA 1
ATOM 687 C C . TYR A 1 86 ? 13.109 -13.727 4.742 1 98.62 86 TYR A C 1
ATOM 689 O O . TYR A 1 86 ? 13.828 -12.844 4.258 1 98.62 86 TYR A O 1
ATOM 697 N N . CYS A 1 87 ? 11.805 -13.75 4.582 1 98.5 87 CYS A N 1
ATOM 698 C CA . CYS A 1 87 ? 11.102 -12.758 3.771 1 98.5 87 CYS A CA 1
ATOM 699 C C . CYS A 1 87 ? 11.234 -11.367 4.383 1 98.5 87 CYS A C 1
ATOM 701 O O . CYS A 1 87 ? 11.367 -10.383 3.658 1 98.5 87 CYS A O 1
ATOM 703 N N . ASN A 1 88 ? 11.172 -11.305 5.715 1 98.06 88 ASN A N 1
ATOM 704 C CA . ASN A 1 88 ? 11.305 -10.023 6.398 1 98.06 88 ASN A CA 1
ATOM 705 C C . ASN A 1 88 ? 12.688 -9.414 6.176 1 98.06 88 ASN A C 1
ATOM 707 O O . ASN A 1 88 ? 12.828 -8.188 6.117 1 98.06 88 ASN A O 1
ATOM 711 N N . ALA A 1 89 ? 13.68 -10.227 5.988 1 97.62 89 ALA A N 1
ATOM 712 C CA . ALA A 1 89 ? 15.055 -9.758 5.809 1 97.62 89 ALA A CA 1
ATOM 713 C C . ALA A 1 89 ? 15.352 -9.469 4.34 1 97.62 89 ALA A C 1
ATOM 715 O O . ALA A 1 89 ? 16.328 -8.789 4.02 1 97.62 89 ALA A O 1
ATOM 716 N N . ALA A 1 90 ? 14.594 -10.039 3.439 1 97.44 90 ALA A N 1
ATOM 717 C CA . ALA A 1 90 ? 14.828 -9.906 2.004 1 97.44 90 ALA A CA 1
ATOM 718 C C . ALA A 1 90 ? 14.352 -8.547 1.494 1 97.44 90 ALA A C 1
ATOM 720 O O . ALA A 1 90 ? 13.164 -8.219 1.595 1 97.44 90 ALA A O 1
ATOM 721 N N . PRO A 1 91 ? 15.172 -7.742 0.889 1 95.06 91 PRO A N 1
ATOM 722 C CA . PRO A 1 91 ? 14.781 -6.41 0.431 1 95.06 91 PRO A CA 1
ATOM 723 C C . PRO A 1 91 ? 13.758 -6.457 -0.708 1 95.06 91 PRO A C 1
ATOM 725 O O . PRO A 1 91 ? 13.055 -5.477 -0.946 1 95.06 91 PRO A O 1
ATOM 728 N N . GLU A 1 92 ? 13.664 -7.566 -1.38 1 96.5 92 GLU A N 1
ATOM 729 C CA . GLU A 1 92 ? 12.75 -7.719 -2.508 1 96.5 92 GLU A CA 1
ATOM 730 C C . GLU A 1 92 ? 11.297 -7.773 -2.041 1 96.5 92 GLU A C 1
ATOM 732 O O . GLU A 1 92 ? 10.391 -7.395 -2.779 1 96.5 92 GLU A O 1
ATOM 737 N N . VAL A 1 93 ? 11.148 -8.312 -0.808 1 98.5 93 VAL A N 1
ATOM 738 C CA . VAL A 1 93 ? 9.789 -8.562 -0.34 1 98.5 93 VAL A CA 1
ATOM 739 C C . VAL A 1 93 ? 9.219 -7.297 0.301 1 98.5 93 VAL A C 1
ATOM 741 O O . VAL A 1 93 ? 9.773 -6.785 1.278 1 98.5 93 VAL A O 1
ATOM 744 N N . THR A 1 94 ? 8.109 -6.891 -0.219 1 98 94 THR A N 1
ATOM 745 C CA . THR A 1 94 ? 7.512 -5.676 0.321 1 98 94 THR A CA 1
ATOM 746 C C . THR A 1 94 ? 6.305 -6.008 1.194 1 98 94 THR A C 1
ATOM 748 O O . THR A 1 94 ? 6 -5.277 2.139 1 98 94 THR A O 1
ATOM 751 N N . ASP A 1 95 ? 5.617 -7.023 0.875 1 98.5 95 ASP A N 1
ATOM 752 C CA . ASP A 1 95 ? 4.438 -7.461 1.612 1 98.5 95 ASP A CA 1
ATOM 753 C C . ASP A 1 95 ? 4.434 -8.977 1.795 1 98.5 95 ASP A C 1
ATOM 755 O O . ASP A 1 95 ? 4.855 -9.719 0.903 1 98.5 95 ASP A O 1
ATOM 759 N N . LEU A 1 96 ? 3.91 -9.398 2.863 1 98.81 96 LEU A N 1
ATOM 760 C CA . LEU A 1 96 ? 3.734 -10.82 3.141 1 98.81 96 LEU A CA 1
ATOM 761 C C . LEU A 1 96 ? 2.443 -11.062 3.912 1 98.81 96 LEU A C 1
ATOM 763 O O . LEU A 1 96 ? 2.227 -10.477 4.977 1 98.81 96 LEU A O 1
ATOM 767 N N . PHE A 1 97 ? 1.66 -11.953 3.33 1 98.81 97 PHE A N 1
ATOM 768 C CA . PHE A 1 97 ? 0.358 -12.273 3.9 1 98.81 97 PHE A CA 1
ATOM 769 C C . PHE A 1 97 ? 0.196 -13.781 4.07 1 98.81 97 PHE A C 1
ATOM 771 O O . PHE A 1 97 ? 0.552 -14.555 3.18 1 98.81 97 PHE A O 1
ATOM 778 N N . ARG A 1 98 ? -0.32 -14.18 5.211 1 98.69 98 ARG A N 1
ATOM 779 C CA . ARG A 1 98 ? -0.911 -15.516 5.305 1 98.69 98 ARG A CA 1
ATOM 780 C C . ARG A 1 98 ? -2.291 -15.547 4.656 1 98.69 98 ARG A C 1
ATOM 782 O O . ARG A 1 98 ? -3.127 -14.68 4.918 1 98.69 98 ARG A O 1
ATOM 789 N N . ILE A 1 99 ? -2.473 -16.547 3.842 1 98.56 99 ILE A N 1
ATOM 790 C CA . ILE A 1 99 ? -3.727 -16.547 3.098 1 98.56 99 ILE A CA 1
ATOM 791 C C . ILE A 1 99 ? -4.371 -17.938 3.174 1 98.56 99 ILE A C 1
ATOM 793 O O . ILE A 1 99 ? -3.73 -18.906 3.582 1 98.56 99 ILE A O 1
ATOM 797 N N . SER A 1 100 ? -5.621 -17.953 2.805 1 97.62 100 SER A N 1
ATOM 798 C CA . SER A 1 100 ? -6.332 -19.219 2.613 1 97.62 100 SER A CA 1
ATOM 799 C C . SER A 1 100 ? -6 -19.844 1.262 1 97.62 100 SER A C 1
ATOM 801 O O . SER A 1 100 ? -5.414 -19.188 0.397 1 97.62 100 SER A O 1
ATOM 803 N N . GLY A 1 101 ? -6.348 -21.125 1.131 1 95.31 101 GLY A N 1
ATOM 804 C CA . GLY A 1 101 ? -6.164 -21.781 -0.152 1 95.31 101 GLY A CA 1
ATOM 805 C C . GLY A 1 101 ? -5.055 -22.812 -0.136 1 95.31 101 GLY A C 1
ATOM 806 O O . GLY A 1 101 ? -4.551 -23.188 0.929 1 95.31 101 GLY A O 1
ATOM 807 N N . GLU A 1 102 ? -4.691 -23.25 -1.311 1 95.56 102 GLU A N 1
ATOM 808 C CA . GLU A 1 102 ? -3.67 -24.281 -1.466 1 95.56 102 GLU A CA 1
ATOM 809 C C . GLU A 1 102 ? -2.295 -23.766 -1.054 1 95.56 102 GLU A C 1
ATOM 811 O O . GLU A 1 102 ? -1.514 -24.484 -0.434 1 95.56 102 GLU A O 1
ATOM 816 N N . PHE A 1 103 ? -2.023 -22.594 -1.489 1 97.94 103 PHE A N 1
ATOM 817 C CA . PHE A 1 103 ? -0.845 -21.906 -0.989 1 97.94 103 PHE A CA 1
ATOM 818 C C . PHE A 1 103 ? -1.157 -21.172 0.316 1 97.94 103 PHE A C 1
ATOM 820 O O . PHE A 1 103 ? -2.256 -20.641 0.489 1 97.94 103 PHE A O 1
ATOM 827 N N . ASN A 1 104 ? -0.194 -21.141 1.171 1 98.31 104 ASN A N 1
ATOM 828 C CA . ASN A 1 104 ? -0.577 -20.594 2.467 1 98.31 104 ASN A CA 1
ATOM 829 C C . ASN A 1 104 ? 0.038 -19.219 2.695 1 98.31 104 ASN A C 1
ATOM 831 O O . ASN A 1 104 ? -0.242 -18.562 3.705 1 98.31 104 ASN A O 1
ATOM 835 N N . TYR A 1 105 ? 0.867 -18.672 1.759 1 98.75 105 TYR A N 1
ATOM 836 C CA . TYR A 1 105 ? 1.347 -17.297 1.817 1 98.75 105 TYR A CA 1
ATOM 837 C C . TYR A 1 105 ? 1.242 -16.625 0.453 1 98.75 105 TYR A C 1
ATOM 839 O O . TYR A 1 105 ? 1.383 -17.281 -0.582 1 98.75 105 TYR A O 1
ATOM 847 N N . MET A 1 106 ? 1.022 -15.383 0.478 1 98.56 106 MET A N 1
ATOM 848 C CA . MET A 1 106 ? 1.131 -14.477 -0.666 1 98.56 106 MET A CA 1
ATOM 849 C C . MET A 1 106 ? 2.105 -13.344 -0.372 1 98.56 106 MET A C 1
ATOM 851 O O . MET A 1 106 ? 2.027 -12.711 0.682 1 98.56 106 MET A O 1
ATOM 855 N N . MET A 1 107 ? 3.049 -13.117 -1.205 1 98.56 107 MET A N 1
ATOM 856 C CA . MET A 1 107 ? 3.943 -11.977 -0.996 1 98.56 107 MET A CA 1
ATOM 857 C C . MET A 1 107 ? 3.992 -11.094 -2.232 1 98.56 107 MET A C 1
ATOM 859 O O . MET A 1 107 ? 3.783 -11.562 -3.352 1 98.56 107 MET A O 1
ATOM 863 N N . LYS A 1 108 ? 4.121 -9.883 -2.076 1 98.62 108 LYS A N 1
ATOM 864 C CA . LYS A 1 108 ? 4.477 -8.93 -3.123 1 98.62 108 LYS A CA 1
ATOM 865 C C . LYS A 1 108 ? 5.977 -8.648 -3.127 1 98.62 108 LYS A C 1
ATOM 867 O O . LYS A 1 108 ? 6.582 -8.445 -2.07 1 98.62 108 LYS A O 1
ATOM 872 N N . VAL A 1 109 ? 6.531 -8.695 -4.281 1 98.56 109 VAL A N 1
ATOM 873 C CA . VAL A 1 109 ? 7.969 -8.477 -4.414 1 98.56 109 VAL A CA 1
ATOM 874 C C . VAL A 1 109 ? 8.234 -7.422 -5.484 1 98.56 109 VAL A C 1
ATOM 876 O O . VAL A 1 109 ? 7.469 -7.285 -6.438 1 98.56 109 VAL A O 1
ATOM 879 N N . MET A 1 110 ? 9.266 -6.703 -5.289 1 97.88 110 MET A N 1
ATOM 880 C CA . MET A 1 110 ? 9.773 -5.742 -6.262 1 97.88 110 MET A CA 1
ATOM 881 C C . MET A 1 110 ? 11.266 -5.957 -6.508 1 97.88 110 MET A C 1
ATOM 883 O O . MET A 1 110 ? 12.023 -6.215 -5.57 1 97.88 110 MET A O 1
ATOM 887 N N . SER A 1 111 ? 11.594 -5.918 -7.734 1 96.5 111 SER A N 1
ATOM 888 C CA . SER A 1 111 ? 12.977 -6.137 -8.148 1 96.5 111 SER A CA 1
ATOM 889 C C . SER A 1 111 ? 13.375 -5.188 -9.273 1 96.5 111 SER A C 1
ATOM 891 O O . SER A 1 111 ? 12.516 -4.586 -9.914 1 96.5 111 SER A O 1
ATOM 893 N N . ASP A 1 112 ? 14.688 -5.051 -9.461 1 94.81 112 ASP A N 1
ATOM 894 C CA . ASP A 1 112 ? 15.164 -4.121 -10.477 1 94.81 112 ASP A CA 1
ATOM 895 C C . ASP A 1 112 ? 15.211 -4.777 -11.859 1 94.81 112 ASP A C 1
ATOM 897 O O . ASP A 1 112 ? 15.336 -4.094 -12.875 1 94.81 112 ASP A O 1
ATOM 901 N N . SER A 1 113 ? 15.109 -6.184 -11.859 1 96.19 113 SER A N 1
ATOM 902 C CA . SER A 1 113 ? 15.18 -6.902 -13.125 1 96.19 113 SER A CA 1
ATOM 903 C C . SER A 1 113 ? 14.547 -8.289 -13.016 1 96.19 113 SER A C 1
ATOM 905 O O . SER A 1 113 ? 14.32 -8.781 -11.914 1 96.19 113 SER A O 1
ATOM 907 N N . MET A 1 114 ? 14.305 -8.836 -14.148 1 97.31 114 MET A N 1
ATOM 908 C CA . MET A 1 114 ? 13.781 -10.195 -14.18 1 97.31 114 MET A CA 1
ATOM 909 C C . MET A 1 114 ? 14.828 -11.188 -13.672 1 97.31 114 MET A C 1
ATOM 911 O O . MET A 1 114 ? 14.477 -12.188 -13.031 1 97.31 114 MET A O 1
ATOM 915 N N . ASP A 1 115 ? 16.109 -10.883 -13.938 1 97.88 115 ASP A N 1
ATOM 916 C CA . ASP A 1 115 ? 17.188 -11.734 -13.453 1 97.88 115 ASP A CA 1
ATOM 917 C C . ASP A 1 115 ? 17.219 -11.75 -11.93 1 97.88 115 ASP A C 1
ATOM 919 O O . ASP A 1 115 ? 17.375 -12.812 -11.312 1 97.88 115 ASP A O 1
ATOM 923 N N . SER A 1 116 ? 17.094 -10.586 -11.367 1 97.25 116 SER A N 1
ATOM 924 C CA . SER A 1 116 ? 17.078 -10.484 -9.914 1 97.25 116 SER A CA 1
ATOM 925 C C . SER A 1 116 ? 15.875 -11.188 -9.312 1 97.25 116 SER A C 1
ATOM 927 O O . SER A 1 116 ? 15.977 -11.836 -8.266 1 97.25 116 SER A O 1
ATOM 929 N N . LEU A 1 117 ? 14.734 -11.078 -9.953 1 98.12 117 LEU A N 1
ATOM 930 C CA . LEU A 1 117 ? 13.539 -11.797 -9.508 1 98.12 117 LEU A CA 1
ATOM 931 C C . LEU A 1 117 ? 13.758 -13.305 -9.562 1 98.12 117 LEU A C 1
ATOM 933 O O . LEU A 1 117 ? 13.438 -14.016 -8.609 1 98.12 117 LEU A O 1
ATOM 937 N N . ALA A 1 118 ? 14.312 -13.75 -10.672 1 98.25 118 ALA A N 1
ATOM 938 C CA . ALA A 1 118 ? 14.586 -15.172 -10.82 1 98.25 118 ALA A CA 1
ATOM 939 C C . ALA A 1 118 ? 15.523 -15.672 -9.719 1 98.25 118 ALA A C 1
ATOM 941 O O . ALA A 1 118 ? 15.305 -16.734 -9.148 1 98.25 118 ALA A O 1
ATOM 942 N N . ALA A 1 119 ? 16.516 -14.875 -9.453 1 98.38 119 ALA A N 1
ATOM 943 C CA . ALA A 1 119 ? 17.469 -15.227 -8.398 1 98.38 119 ALA A CA 1
ATOM 944 C C . ALA A 1 119 ? 16.766 -15.305 -7.043 1 98.38 119 ALA A C 1
ATOM 946 O O . ALA A 1 119 ? 17.047 -16.203 -6.25 1 98.38 119 ALA A O 1
ATOM 947 N N . PHE A 1 120 ? 15.938 -14.398 -6.812 1 98.5 120 PHE A N 1
ATOM 948 C CA . PHE A 1 120 ? 15.188 -14.398 -5.566 1 98.5 120 PHE A CA 1
ATOM 949 C C . PHE A 1 120 ? 14.305 -15.633 -5.469 1 98.5 120 PHE A C 1
ATOM 951 O O . PHE A 1 120 ? 14.258 -16.297 -4.43 1 98.5 120 PHE A O 1
ATOM 958 N N . LEU A 1 121 ? 13.57 -15.953 -6.551 1 98.44 121 LEU A N 1
ATOM 959 C CA . LEU A 1 121 ? 12.719 -17.141 -6.586 1 98.44 121 LEU A CA 1
ATOM 960 C C . LEU A 1 121 ? 13.531 -18.391 -6.301 1 98.44 121 LEU A C 1
ATOM 962 O O . LEU A 1 121 ? 13.07 -19.281 -5.574 1 98.44 121 LEU A O 1
ATOM 966 N N . ASP A 1 122 ? 14.719 -18.438 -6.867 1 98.44 122 ASP A N 1
ATOM 967 C CA . ASP A 1 122 ? 15.602 -19.578 -6.613 1 98.44 122 ASP A CA 1
ATOM 968 C C . ASP A 1 122 ? 15.938 -19.688 -5.129 1 98.44 122 ASP A C 1
ATOM 970 O O . ASP A 1 122 ? 15.977 -20.797 -4.582 1 98.44 122 ASP A O 1
ATOM 974 N N . SER A 1 123 ? 16.141 -18.562 -4.523 1 98.12 123 SER A N 1
ATOM 975 C CA . SER A 1 123 ? 16.531 -18.562 -3.115 1 98.12 123 SER A CA 1
ATOM 976 C C . SER A 1 123 ? 15.383 -19.047 -2.232 1 98.12 123 SER A C 1
ATOM 978 O O . SER A 1 123 ? 15.609 -19.469 -1.097 1 98.12 123 SER A O 1
ATOM 980 N N . LEU A 1 124 ? 14.195 -18.984 -2.707 1 98 124 LEU A N 1
ATOM 981 C CA . LEU A 1 124 ? 13.023 -19.391 -1.938 1 98 124 LEU A CA 1
ATOM 982 C C . LEU A 1 124 ? 12.836 -20.891 -1.97 1 98 124 LEU A C 1
ATOM 984 O O . LEU A 1 124 ? 12.094 -21.453 -1.157 1 98 124 LEU A O 1
ATOM 988 N N . MET A 1 125 ? 13.461 -21.531 -2.875 1 97.56 125 MET A N 1
ATOM 989 C CA . MET A 1 125 ? 13.227 -22.953 -3.127 1 97.56 125 MET A CA 1
ATOM 990 C C . MET A 1 125 ? 13.508 -23.781 -1.878 1 97.56 125 MET A C 1
ATOM 992 O O . MET A 1 125 ? 12.898 -24.828 -1.673 1 97.56 125 MET A O 1
ATOM 996 N N . GLN A 1 126 ? 14.328 -23.328 -1.009 1 97.94 126 GLN A N 1
ATOM 997 C CA . GLN A 1 126 ? 14.68 -24.031 0.214 1 97.94 126 GLN A CA 1
ATOM 998 C C . GLN A 1 126 ? 13.477 -24.125 1.158 1 97.94 126 GLN A C 1
ATOM 1000 O O . GLN A 1 126 ? 13.461 -24.953 2.07 1 97.94 126 GLN A O 1
ATOM 1005 N N . PHE A 1 127 ? 12.5 -23.312 0.889 1 98.38 127 PHE A N 1
ATOM 1006 C CA . PHE A 1 127 ? 11.398 -23.25 1.846 1 98.38 127 PHE A CA 1
ATOM 1007 C C . PHE A 1 127 ? 10.172 -23.969 1.313 1 98.38 127 PHE A C 1
ATOM 1009 O O . PHE A 1 127 ? 9.234 -24.25 2.064 1 98.38 127 PHE A O 1
ATOM 1016 N N . GLY A 1 128 ? 10.078 -24.125 0.03 1 97.81 128 GLY A N 1
ATOM 1017 C CA . GLY A 1 128 ? 8.891 -24.75 -0.523 1 97.81 128 GLY A CA 1
ATOM 1018 C C . GLY A 1 128 ? 8.625 -24.359 -1.963 1 97.81 128 GLY A C 1
ATOM 1019 O O . GLY A 1 128 ? 9.555 -24.078 -2.723 1 97.81 128 GLY A O 1
ATOM 1020 N N . LEU A 1 129 ? 7.375 -24.422 -2.314 1 97.62 129 LEU A N 1
ATOM 1021 C CA . LEU A 1 129 ? 6.973 -24.219 -3.701 1 97.62 129 LEU A CA 1
ATOM 1022 C C . LEU A 1 129 ? 6.414 -22.812 -3.902 1 97.62 129 LEU A C 1
ATOM 1024 O O . LEU A 1 129 ? 5.66 -22.312 -3.064 1 97.62 129 LEU A O 1
ATOM 1028 N N . SER A 1 130 ? 6.836 -22.266 -4.965 1 97.56 130 SER A N 1
ATOM 1029 C CA . SER A 1 130 ? 6.383 -20.922 -5.309 1 97.56 130 SER A CA 1
ATOM 1030 C C . SER A 1 130 ? 5.633 -20.906 -6.637 1 97.56 130 SER A C 1
ATOM 1032 O O . SER A 1 130 ? 5.934 -21.703 -7.527 1 97.56 130 SER A O 1
ATOM 1034 N N . SER A 1 131 ? 4.711 -20.047 -6.746 1 97.62 131 SER A N 1
ATOM 1035 C CA . SER A 1 131 ? 4 -19.734 -7.98 1 97.62 131 SER A CA 1
ATOM 1036 C C . SER A 1 131 ? 3.955 -18.234 -8.234 1 97.62 131 SER A C 1
ATOM 1038 O O . SER A 1 131 ? 3.068 -17.547 -7.73 1 97.62 131 SER A O 1
ATOM 1040 N N . PRO A 1 132 ? 4.883 -17.75 -9.008 1 98.06 132 PRO A N 1
ATOM 1041 C CA . PRO A 1 132 ? 4.973 -16.312 -9.234 1 98.06 132 PRO A CA 1
ATOM 1042 C C . PRO A 1 132 ? 3.994 -15.812 -10.297 1 98.06 132 PRO A C 1
ATOM 1044 O O . PRO A 1 132 ? 3.754 -16.516 -11.289 1 98.06 132 PRO A O 1
ATOM 1047 N N . LEU A 1 133 ? 3.412 -14.703 -10.117 1 98.38 133 LEU A N 1
ATOM 1048 C CA . LEU A 1 133 ? 2.568 -13.969 -11.055 1 98.38 133 LEU A CA 1
ATOM 1049 C C . LEU A 1 133 ? 3.131 -12.57 -11.305 1 98.38 133 LEU A C 1
ATOM 1051 O O . LEU A 1 133 ? 3.105 -11.719 -10.414 1 98.38 133 LEU A O 1
ATOM 1055 N N . ILE A 1 134 ? 3.58 -12.367 -12.5 1 98.56 134 ILE A N 1
ATOM 1056 C CA . ILE A 1 134 ? 4.211 -11.094 -12.828 1 98.56 134 ILE A CA 1
ATOM 1057 C C . ILE A 1 134 ? 3.141 -10.008 -12.977 1 98.56 134 ILE A C 1
ATOM 1059 O O . ILE A 1 134 ? 2.092 -10.242 -13.578 1 98.56 134 ILE A O 1
ATOM 1063 N N . VAL A 1 135 ? 3.395 -8.859 -12.398 1 98.62 135 VAL A N 1
ATOM 1064 C CA . VAL A 1 135 ? 2.527 -7.703 -12.617 1 98.62 135 VAL A CA 1
ATOM 1065 C C . VAL A 1 135 ? 2.859 -7.055 -13.953 1 98.62 135 VAL A C 1
ATOM 1067 O O . VAL A 1 135 ? 3.965 -6.543 -14.148 1 98.62 135 VAL A O 1
ATOM 1070 N N . LEU A 1 136 ? 1.927 -7.109 -14.797 1 98.19 136 LEU A N 1
ATOM 1071 C CA . LEU A 1 136 ? 2.115 -6.531 -16.125 1 98.19 136 LEU A CA 1
ATOM 1072 C C . LEU A 1 136 ? 1.747 -5.051 -16.125 1 98.19 136 LEU A C 1
ATOM 1074 O O . LEU A 1 136 ? 2.34 -4.262 -16.875 1 98.19 136 LEU A O 1
ATOM 1078 N N . LYS A 1 137 ? 0.798 -4.684 -15.336 1 97.19 137 LYS A N 1
ATOM 1079 C CA . LYS A 1 137 ? 0.309 -3.311 -15.234 1 97.19 137 LYS A CA 1
ATOM 1080 C C . LYS A 1 137 ? -0.431 -3.092 -13.914 1 97.19 137 LYS A C 1
ATOM 1082 O O . LYS A 1 137 ? -1.229 -3.932 -13.5 1 97.19 137 LYS A O 1
ATOM 1087 N N . SER A 1 138 ? -0.063 -2.045 -13.258 1 97.31 138 SER A N 1
ATOM 1088 C CA . SER A 1 138 ? -0.867 -1.589 -12.133 1 97.31 138 SER A CA 1
ATOM 1089 C C . SER A 1 138 ? -1.982 -0.654 -12.586 1 97.31 138 SER A C 1
ATOM 1091 O O . SER A 1 138 ? -1.717 0.462 -13.039 1 97.31 138 SER A O 1
ATOM 1093 N N . GLU A 1 139 ? -3.234 -1.123 -12.5 1 97.94 139 GLU A N 1
ATOM 1094 C CA . GLU A 1 139 ? -4.34 -0.253 -12.891 1 97.94 139 GLU A CA 1
ATOM 1095 C C . GLU A 1 139 ? -4.562 0.852 -11.867 1 97.94 139 GLU A C 1
ATOM 1097 O O . GLU A 1 139 ? -4.719 2.02 -12.227 1 97.94 139 GLU A O 1
ATOM 1102 N N . PHE A 1 140 ? -4.598 0.551 -10.633 1 96.75 140 PHE A N 1
ATOM 1103 C CA . PHE A 1 140 ? -4.598 1.487 -9.516 1 96.75 140 PHE A CA 1
ATOM 1104 C C . PHE A 1 140 ? -4.227 0.78 -8.219 1 96.75 140 PHE A C 1
ATOM 1106 O O . PHE A 1 140 ? -4.387 -0.436 -8.094 1 96.75 140 PHE A O 1
ATOM 1113 N N . GLU A 1 141 ? -3.727 1.588 -7.312 1 95.88 141 GLU A N 1
ATOM 1114 C CA . GLU A 1 141 ? -3.303 1.048 -6.023 1 95.88 141 GLU A CA 1
ATOM 1115 C C . GLU A 1 141 ? -3.697 1.978 -4.879 1 95.88 141 GLU A C 1
ATOM 1117 O O . GLU A 1 141 ? -3.748 3.197 -5.055 1 95.88 141 GLU A O 1
ATOM 1122 N N . GLU A 1 142 ? -3.91 1.361 -3.738 1 94 142 GLU A N 1
ATOM 1123 C CA . GLU A 1 142 ? -4.121 2.059 -2.473 1 94 142 GLU A CA 1
ATOM 1124 C C . GLU A 1 142 ? -5.305 3.018 -2.562 1 94 142 GLU A C 1
ATOM 1126 O O . GLU A 1 142 ? -5.246 4.133 -2.037 1 94 142 GLU A O 1
ATOM 1131 N N . LYS A 1 143 ? -6.301 2.588 -3.309 1 94.38 143 LYS A N 1
ATOM 1132 C CA . LYS A 1 143 ? -7.539 3.361 -3.33 1 94.38 143 LYS A CA 1
ATOM 1133 C C . LYS A 1 143 ? -8.344 3.148 -2.049 1 94.38 143 LYS A C 1
ATOM 1135 O O . LYS A 1 143 ? -8.648 2.012 -1.685 1 94.38 143 LYS A O 1
ATOM 1140 N N . LEU A 1 144 ? -8.609 4.176 -1.384 1 93.44 144 LEU A N 1
ATOM 1141 C CA . LEU A 1 144 ? -9.398 4.086 -0.162 1 93.44 144 LEU A CA 1
ATOM 1142 C C . LEU A 1 144 ? -10.594 5.031 -0.218 1 93.44 144 LEU A C 1
ATOM 1144 O O . LEU A 1 144 ? -10.492 6.137 -0.755 1 93.44 144 LEU A O 1
ATOM 1148 N N . SER A 1 145 ? -11.656 4.535 0.32 1 85.06 145 SER A N 1
ATOM 1149 C CA . SER A 1 145 ? -12.867 5.34 0.453 1 85.06 145 SER A CA 1
ATOM 1150 C C . SER A 1 145 ? -13.391 5.32 1.886 1 85.06 145 SER A C 1
ATOM 1152 O O . SER A 1 145 ? -13.336 4.289 2.559 1 85.06 145 SER A O 1
ATOM 1154 N N . PHE A 1 146 ? -13.773 6.516 2.307 1 87.25 146 PHE A N 1
ATOM 1155 C CA . PHE A 1 146 ? -14.328 6.609 3.65 1 87.25 146 PHE A CA 1
ATOM 1156 C C . PHE A 1 146 ? -15.82 6.926 3.594 1 87.25 146 PHE A C 1
ATOM 1158 O O . PHE A 1 146 ? -16.297 7.531 2.633 1 87.25 146 PHE A O 1
ATOM 1165 N N . MET B 1 1 ? 10.828 5.414 -22.344 1 37.94 1 MET B N 1
ATOM 1166 C CA . MET B 1 1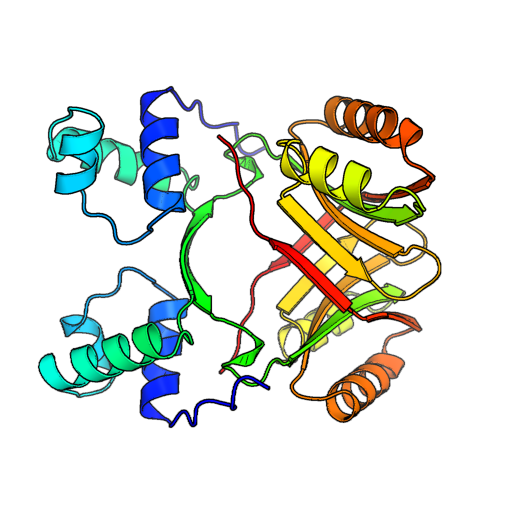 ? 11.414 4.539 -21.344 1 37.94 1 MET B CA 1
ATOM 1167 C C . MET B 1 1 ? 11.789 5.332 -20.094 1 37.94 1 MET B C 1
ATOM 1169 O O . MET B 1 1 ? 12.68 6.184 -20.125 1 37.94 1 MET B O 1
ATOM 1173 N N . GLN B 1 2 ? 10.969 5.797 -19.297 1 49.25 2 GLN B N 1
ATOM 1174 C CA . GLN B 1 2 ? 11.289 6.906 -18.406 1 49.25 2 GLN B CA 1
ATOM 1175 C C . GLN B 1 2 ? 12.562 6.629 -17.609 1 49.25 2 GLN B C 1
ATOM 1177 O O . GLN B 1 2 ? 12.711 5.555 -17.016 1 49.25 2 GLN B O 1
ATOM 1182 N N . ASN B 1 3 ? 13.68 7.219 -17.906 1 54.97 3 ASN B N 1
ATOM 1183 C CA . ASN B 1 3 ? 15.094 7.156 -17.562 1 54.97 3 ASN B CA 1
ATOM 1184 C C . ASN B 1 3 ? 15.289 7.07 -16.047 1 54.97 3 ASN B C 1
ATOM 1186 O O . ASN B 1 3 ? 14.633 7.793 -15.289 1 54.97 3 ASN B O 1
ATOM 1190 N N . ALA B 1 4 ? 15.875 5.848 -15.57 1 63.56 4 ALA B N 1
ATOM 1191 C CA . ALA B 1 4 ? 16.281 5.676 -14.18 1 63.56 4 ALA B CA 1
ATOM 1192 C C . ALA B 1 4 ? 16.953 6.941 -13.648 1 63.56 4 ALA B C 1
ATOM 1194 O O . ALA B 1 4 ? 17.719 7.594 -14.352 1 63.56 4 ALA B O 1
ATOM 1195 N N . VAL B 1 5 ? 16.312 7.734 -12.625 1 82.38 5 VAL B N 1
ATOM 1196 C CA . VAL B 1 5 ? 16.922 8.828 -11.891 1 82.38 5 VAL B CA 1
ATOM 1197 C C . VAL B 1 5 ? 18.125 8.312 -11.094 1 82.38 5 VAL B C 1
ATOM 1199 O O . VAL B 1 5 ? 18.094 7.203 -10.555 1 82.38 5 VAL B O 1
ATOM 1202 N N . LYS B 1 6 ? 19.234 9.039 -11.32 1 89.12 6 LYS B N 1
ATOM 1203 C CA . LYS B 1 6 ? 20.406 8.688 -10.508 1 89.12 6 LYS B CA 1
ATOM 1204 C C . LYS B 1 6 ? 20.297 9.266 -9.102 1 89.12 6 LYS B C 1
ATOM 1206 O O . LYS B 1 6 ? 20.266 10.484 -8.93 1 89.12 6 LYS B O 1
ATOM 1211 N N . LEU B 1 7 ? 20.125 8.383 -8.133 1 95.12 7 LEU B N 1
ATOM 1212 C CA . LEU B 1 7 ? 20 8.758 -6.727 1 95.12 7 LEU B CA 1
ATOM 1213 C C . LEU B 1 7 ? 21.312 8.508 -5.977 1 95.12 7 LEU B C 1
ATOM 1215 O O . LEU B 1 7 ? 21.969 7.488 -6.195 1 95.12 7 LEU B O 1
ATOM 1219 N N . ASP B 1 8 ? 21.688 9.445 -5.211 1 95.56 8 ASP B N 1
ATOM 1220 C CA . ASP B 1 8 ? 22.891 9.242 -4.43 1 95.56 8 ASP B CA 1
ATOM 1221 C C . ASP B 1 8 ? 22.562 8.906 -2.977 1 95.56 8 ASP B C 1
ATOM 1223 O O . ASP B 1 8 ? 21.406 8.695 -2.633 1 95.56 8 ASP B O 1
ATOM 1227 N N . GLU B 1 9 ? 23.562 8.859 -2.17 1 96.38 9 GLU B N 1
ATOM 1228 C CA . GLU B 1 9 ? 23.406 8.422 -0.785 1 96.38 9 GLU B CA 1
ATOM 1229 C C . GLU B 1 9 ? 22.547 9.406 0.009 1 96.38 9 GLU B C 1
ATOM 1231 O O . GLU B 1 9 ? 21.781 9 0.886 1 96.38 9 GLU B O 1
ATOM 1236 N N . ILE B 1 10 ? 22.734 10.641 -0.247 1 97.31 10 ILE B N 1
ATOM 1237 C CA . ILE B 1 10 ? 21.969 11.664 0.452 1 97.31 10 ILE B CA 1
ATOM 1238 C C . ILE B 1 10 ? 20.484 11.516 0.105 1 97.31 10 ILE B C 1
ATOM 1240 O O . ILE B 1 10 ? 19.625 11.586 0.985 1 97.31 10 ILE B O 1
ATOM 1244 N N . ASP B 1 11 ? 20.203 11.305 -1.188 1 97.56 11 ASP B N 1
ATOM 1245 C CA . ASP B 1 11 ? 18.828 11.062 -1.607 1 97.56 11 ASP B CA 1
ATOM 1246 C C . ASP B 1 11 ? 18.219 9.898 -0.832 1 97.56 11 ASP B C 1
ATOM 1248 O O . ASP B 1 11 ? 17.094 10 -0.333 1 97.56 11 ASP B O 1
ATOM 1252 N N . HIS B 1 12 ? 18.969 8.844 -0.729 1 97.25 12 HIS B N 1
ATOM 1253 C CA . HIS B 1 12 ? 18.484 7.652 -0.04 1 97.25 12 HIS B CA 1
ATOM 1254 C C . HIS B 1 12 ? 18.219 7.938 1.434 1 97.25 12 HIS B C 1
ATOM 1256 O O . HIS B 1 12 ? 17.219 7.469 1.994 1 97.25 12 HIS B O 1
ATOM 1262 N N . LYS B 1 13 ? 19.078 8.648 2.039 1 97.94 13 LYS B N 1
ATOM 1263 C CA . LYS B 1 13 ? 18.875 9.008 3.439 1 97.94 13 LYS B CA 1
ATOM 1264 C C . LYS B 1 13 ? 17.609 9.82 3.625 1 97.94 13 LYS B C 1
ATOM 1266 O O . LYS B 1 13 ? 16.812 9.555 4.535 1 97.94 13 LYS B O 1
ATOM 1271 N N . ILE B 1 14 ? 17.406 10.781 2.762 1 98.31 14 ILE B N 1
ATOM 1272 C CA . ILE B 1 14 ? 16.219 11.633 2.82 1 98.31 14 ILE B CA 1
ATOM 1273 C C . ILE B 1 14 ? 14.977 10.789 2.584 1 98.31 14 ILE B C 1
ATOM 1275 O O . ILE B 1 14 ? 13.984 10.914 3.309 1 98.31 14 ILE B O 1
ATOM 1279 N N . MET B 1 15 ? 15.07 9.953 1.633 1 98.12 15 MET B N 1
ATOM 1280 C CA . MET B 1 15 ? 13.938 9.102 1.289 1 98.12 15 MET B CA 1
ATOM 1281 C C . MET B 1 15 ? 13.578 8.188 2.455 1 98.12 15 MET B C 1
ATOM 1283 O O . MET B 1 15 ? 12.398 7.969 2.736 1 98.12 15 MET B O 1
ATOM 1287 N N . ASN B 1 16 ? 14.57 7.648 3.086 1 97.62 16 ASN B N 1
ATOM 1288 C CA . ASN B 1 16 ? 14.328 6.793 4.242 1 97.62 16 ASN B CA 1
ATOM 1289 C C . ASN B 1 16 ? 13.586 7.543 5.348 1 97.62 16 ASN B C 1
ATOM 1291 O O . ASN B 1 16 ? 12.641 7.02 5.93 1 97.62 16 ASN B O 1
ATOM 1295 N N . LEU B 1 17 ? 14 8.719 5.645 1 97.94 17 LEU B N 1
ATOM 1296 C CA . LEU B 1 17 ? 13.375 9.523 6.688 1 97.94 17 LEU B CA 1
ATOM 1297 C C . LEU B 1 17 ? 11.945 9.883 6.312 1 97.94 17 LEU B C 1
ATOM 1299 O O . LEU B 1 17 ? 11.039 9.789 7.148 1 97.94 17 LEU B O 1
ATOM 1303 N N . LEU B 1 18 ? 11.734 10.242 5.051 1 97.88 18 LEU B N 1
ATOM 1304 C CA . LEU B 1 18 ? 10.398 10.578 4.57 1 97.88 18 LEU B CA 1
ATOM 1305 C C . LEU B 1 18 ? 9.492 9.352 4.566 1 97.88 18 LEU B C 1
ATOM 1307 O O . LEU B 1 18 ? 8.289 9.461 4.812 1 97.88 18 LEU B O 1
ATOM 1311 N N . TYR B 1 19 ? 10.102 8.242 4.188 1 96.81 19 TYR B N 1
ATOM 1312 C CA . TYR B 1 19 ? 9.359 6.988 4.203 1 96.81 19 TYR B CA 1
ATOM 1313 C C . TYR B 1 19 ? 8.844 6.676 5.605 1 96.81 19 TYR B C 1
ATOM 1315 O O . TYR B 1 19 ? 7.691 6.273 5.777 1 96.81 19 TYR B O 1
ATOM 1323 N N . GLU B 1 20 ? 9.641 6.926 6.59 1 95.62 20 GLU B N 1
ATOM 1324 C CA . GLU B 1 20 ? 9.281 6.641 7.977 1 95.62 20 GLU B CA 1
ATOM 1325 C C . GLU B 1 20 ? 8.242 7.633 8.492 1 95.62 20 GLU B C 1
ATOM 1327 O O . GLU B 1 20 ? 7.371 7.273 9.289 1 95.62 20 GLU B O 1
ATOM 1332 N N . ASN B 1 21 ? 8.438 8.82 8.078 1 97.38 21 ASN B N 1
ATOM 1333 C CA . ASN B 1 21 ? 7.531 9.891 8.461 1 97.38 21 AS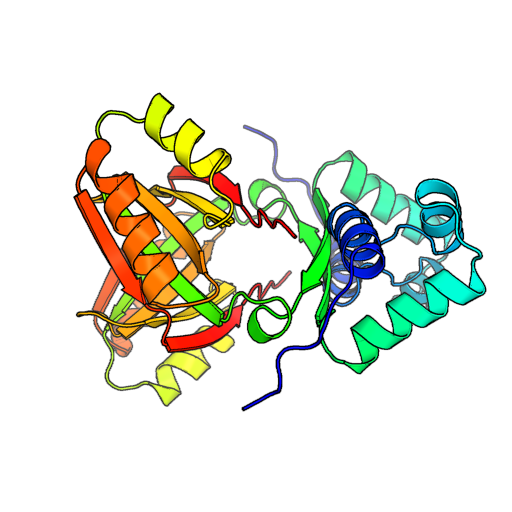N B CA 1
ATOM 1334 C C . ASN B 1 21 ? 7.414 10.945 7.359 1 97.38 21 ASN B C 1
ATOM 1336 O O . ASN B 1 21 ? 8.266 11.828 7.246 1 97.38 21 ASN B O 1
ATOM 1340 N N . ALA B 1 22 ? 6.305 10.891 6.73 1 97.81 22 ALA B N 1
ATOM 1341 C CA . ALA B 1 22 ? 6.086 11.812 5.613 1 97.81 22 ALA B CA 1
ATOM 1342 C C . ALA B 1 22 ? 5.996 13.25 6.105 1 97.81 22 ALA B C 1
ATOM 1344 O O . ALA B 1 22 ? 6.129 14.188 5.316 1 97.81 22 ALA B O 1
ATOM 1345 N N . ARG B 1 23 ? 5.777 13.477 7.352 1 97.5 23 ARG B N 1
ATOM 1346 C CA . ARG B 1 23 ? 5.547 14.82 7.887 1 97.5 23 ARG B CA 1
ATOM 1347 C C . ARG B 1 23 ? 6.824 15.391 8.492 1 97.5 23 ARG B C 1
ATOM 1349 O O . ARG B 1 23 ? 6.82 16.5 9.016 1 97.5 23 ARG B O 1
ATOM 1356 N N . ILE B 1 24 ? 7.887 14.68 8.492 1 97.88 24 ILE B N 1
ATOM 1357 C CA . ILE B 1 24 ? 9.133 15.172 9.07 1 97.88 24 ILE B CA 1
ATOM 1358 C C . ILE B 1 24 ? 9.508 16.5 8.422 1 97.88 24 ILE B C 1
ATOM 1360 O O . ILE B 1 24 ? 9.352 16.672 7.211 1 97.88 24 ILE B O 1
ATOM 1364 N N . SER B 1 25 ? 9.961 17.406 9.164 1 97.62 25 SER B N 1
ATOM 1365 C CA . SER B 1 25 ? 10.289 18.75 8.664 1 97.62 25 SER B CA 1
ATOM 1366 C C . SER B 1 25 ? 11.648 18.75 7.973 1 97.62 25 SER B C 1
ATOM 1368 O O . SER B 1 25 ? 12.516 17.938 8.281 1 97.62 25 SER B O 1
ATOM 1370 N N . VAL B 1 26 ? 11.781 19.703 7.105 1 98.06 26 VAL B N 1
ATOM 1371 C CA . VAL B 1 26 ? 13.055 19.938 6.43 1 98.06 26 VAL B CA 1
ATOM 1372 C C . VAL B 1 26 ? 14.148 20.188 7.465 1 98.06 26 VAL B C 1
ATOM 1374 O O . VAL B 1 26 ? 15.258 19.672 7.344 1 98.06 26 VAL B O 1
ATOM 1377 N N . SER B 1 27 ? 13.797 20.953 8.469 1 98.38 27 SER B N 1
ATOM 1378 C CA . SER B 1 27 ? 14.75 21.281 9.523 1 98.38 27 SER B CA 1
ATOM 1379 C C . SER B 1 27 ? 15.227 20.016 10.242 1 98.38 27 SER B C 1
ATOM 1381 O O . SER B 1 27 ? 16.422 19.844 10.477 1 98.38 27 SER B O 1
ATOM 1383 N N . GLU B 1 28 ? 14.359 19.156 10.617 1 98.56 28 GLU B N 1
ATOM 1384 C CA . GLU B 1 28 ? 14.703 17.922 11.312 1 98.56 28 GLU B CA 1
ATOM 1385 C C . GLU B 1 28 ? 15.539 17 10.43 1 98.56 28 GLU B C 1
ATOM 1387 O O . GLU B 1 28 ? 16.5 16.391 10.898 1 98.56 28 GLU B O 1
ATOM 1392 N N . ILE B 1 29 ? 15.164 16.891 9.172 1 98.62 29 ILE B N 1
ATOM 1393 C CA . ILE B 1 29 ? 15.938 16.078 8.234 1 98.62 29 ILE B CA 1
ATOM 1394 C C . ILE B 1 29 ? 17.375 16.609 8.164 1 98.62 29 ILE B C 1
ATOM 1396 O O . ILE B 1 29 ? 18.328 15.836 8.266 1 98.62 29 ILE B O 1
ATOM 1400 N N . GLY B 1 30 ? 17.453 17.938 7.945 1 98.62 30 GLY B N 1
ATOM 1401 C CA . GLY B 1 30 ? 18.766 18.547 7.891 1 98.62 30 GLY B CA 1
ATOM 1402 C C . GLY B 1 30 ? 19.625 18.234 9.102 1 98.62 30 GLY B C 1
ATOM 1403 O O . GLY B 1 30 ? 20.812 17.906 8.969 1 98.62 30 GLY B O 1
ATOM 1404 N N . ARG B 1 31 ? 19.031 18.344 10.273 1 98.5 31 ARG B N 1
ATOM 1405 C CA . ARG B 1 31 ? 19.734 18.031 11.523 1 98.5 31 ARG B CA 1
ATOM 1406 C C . ARG B 1 31 ? 20.219 16.594 11.547 1 98.5 31 ARG B C 1
ATOM 1408 O O . ARG B 1 31 ? 21.359 16.328 11.906 1 98.5 31 ARG B O 1
ATOM 1415 N N . ILE B 1 32 ? 19.438 15.664 11.18 1 98.31 32 ILE B N 1
ATOM 1416 C CA . ILE B 1 32 ? 19.734 14.234 11.266 1 98.31 32 ILE B CA 1
ATOM 1417 C C . ILE B 1 32 ? 20.859 13.883 10.305 1 98.31 32 ILE B C 1
ATOM 1419 O O . ILE B 1 32 ? 21.766 13.102 10.648 1 98.31 32 ILE B O 1
ATOM 1423 N N . ILE B 1 33 ? 20.797 14.477 9.125 1 98.06 33 ILE B N 1
ATOM 1424 C CA . ILE B 1 33 ? 21.766 14.023 8.133 1 98.06 33 ILE B CA 1
ATOM 1425 C C . ILE B 1 33 ? 22.875 15.07 7.969 1 98.06 33 ILE B C 1
ATOM 1427 O O . ILE B 1 33 ? 23.656 15.008 7.02 1 98.06 33 ILE B O 1
ATOM 1431 N N . SER B 1 34 ? 22.797 16.172 8.781 1 98.12 34 SER B N 1
ATOM 1432 C CA . SER B 1 34 ? 23.844 17.203 8.859 1 98.12 34 SER B CA 1
ATOM 1433 C C . SER B 1 34 ? 23.906 18.016 7.57 1 98.12 34 SER B C 1
ATOM 1435 O O . SER B 1 34 ? 24.984 18.172 6.988 1 98.12 34 SER B O 1
ATOM 1437 N N . MET B 1 35 ? 22.812 18.578 7.188 1 98.38 35 MET B N 1
ATOM 1438 C CA . MET B 1 35 ? 22.688 19.453 6.039 1 98.38 35 MET B CA 1
ATOM 1439 C C . MET B 1 35 ? 21.875 20.703 6.387 1 98.38 35 MET B C 1
ATOM 1441 O O . MET B 1 35 ? 21.109 20.688 7.344 1 98.38 35 MET B O 1
ATOM 1445 N N . THR B 1 36 ? 22.156 21.719 5.547 1 98.19 36 THR B N 1
ATOM 1446 C CA . THR B 1 36 ? 21.375 22.938 5.75 1 98.19 36 THR B CA 1
ATOM 1447 C C . THR B 1 36 ? 19.938 22.75 5.234 1 98.19 36 THR B C 1
ATOM 1449 O O . THR B 1 36 ? 19.703 21.906 4.371 1 98.19 36 THR B O 1
ATOM 1452 N N . GLN B 1 37 ? 19.031 23.531 5.746 1 98.19 37 GLN B N 1
ATOM 1453 C CA . GLN B 1 37 ? 17.625 23.453 5.344 1 98.19 37 GLN B CA 1
ATOM 1454 C C . GLN B 1 37 ? 17.469 23.703 3.846 1 98.19 37 GLN B C 1
ATOM 1456 O O . GLN B 1 37 ? 16.781 22.953 3.156 1 98.19 37 GLN B O 1
ATOM 1461 N N . PRO B 1 38 ? 18.109 24.75 3.268 1 98.5 38 PRO B N 1
ATOM 1462 C CA . PRO B 1 38 ? 17.969 24.984 1.827 1 98.5 38 PRO B CA 1
ATOM 1463 C C . PRO B 1 38 ? 18.469 23.797 0.99 1 98.5 38 PRO B C 1
ATOM 1465 O O . PRO B 1 38 ? 17.859 23.453 -0.026 1 98.5 38 PRO B O 1
ATOM 1468 N N . ALA B 1 39 ? 19.516 23.172 1.384 1 98.25 39 ALA B N 1
ATOM 1469 C CA . ALA B 1 39 ? 20.062 22.016 0.667 1 98.25 39 ALA B CA 1
ATOM 1470 C C . ALA B 1 39 ? 19.078 20.844 0.691 1 98.25 39 ALA B C 1
ATOM 1472 O O . ALA B 1 39 ? 18.844 20.203 -0.337 1 98.25 39 ALA B O 1
ATOM 1473 N N . VAL B 1 40 ? 18.578 20.547 1.865 1 98.56 40 VAL B N 1
ATOM 1474 C CA . VAL B 1 40 ? 17.594 19.469 2.008 1 98.56 40 VAL B CA 1
ATOM 1475 C C . VAL B 1 40 ? 16.375 19.781 1.151 1 98.56 40 VAL B C 1
ATOM 1477 O O . VAL B 1 40 ? 15.883 18.906 0.426 1 98.56 40 VAL B O 1
ATOM 1480 N N . LYS B 1 41 ? 15.898 20.984 1.274 1 98.44 41 LYS B N 1
ATOM 1481 C CA . LYS B 1 41 ? 14.719 21.406 0.521 1 98.44 41 LYS B CA 1
ATOM 1482 C C . LYS B 1 41 ? 14.938 21.219 -0.979 1 98.44 41 LYS B C 1
ATOM 1484 O O . LYS B 1 41 ? 14.047 20.734 -1.684 1 98.44 41 LYS B O 1
ATOM 1489 N N . GLU B 1 42 ? 16.016 21.609 -1.426 1 98.38 42 GLU B N 1
ATOM 1490 C CA . GLU B 1 42 ? 16.344 21.469 -2.84 1 98.38 42 GLU B CA 1
ATOM 1491 C C . GLU B 1 42 ? 16.312 20 -3.271 1 98.38 42 GLU B C 1
ATOM 1493 O O . GLU B 1 42 ? 15.781 19.672 -4.336 1 98.38 42 GLU B O 1
ATOM 1498 N N . ARG B 1 43 ? 16.922 19.141 -2.445 1 98.31 43 ARG B N 1
ATOM 1499 C CA . ARG B 1 43 ? 16.938 17.719 -2.748 1 98.31 43 ARG B CA 1
ATOM 1500 C C . ARG B 1 43 ? 15.523 17.141 -2.779 1 98.31 43 ARG B C 1
ATOM 1502 O O . ARG B 1 43 ? 15.188 16.359 -3.67 1 98.31 43 ARG B O 1
ATOM 1509 N N . ILE B 1 44 ? 14.711 17.516 -1.849 1 98.5 44 ILE B N 1
ATOM 1510 C CA . ILE B 1 44 ? 13.336 17.031 -1.796 1 98.5 44 ILE B CA 1
ATOM 1511 C C . ILE B 1 44 ? 12.57 17.516 -3.025 1 98.5 44 ILE B C 1
ATOM 1513 O O . ILE B 1 44 ? 11.859 16.734 -3.668 1 98.5 44 ILE B O 1
ATOM 1517 N N . ASN B 1 45 ? 12.75 18.797 -3.332 1 98.31 45 ASN B N 1
ATOM 1518 C CA . ASN B 1 45 ? 12.109 19.344 -4.523 1 98.31 45 ASN B CA 1
ATOM 1519 C C . ASN B 1 45 ? 12.5 18.578 -5.777 1 98.31 45 ASN B C 1
ATOM 1521 O O . ASN B 1 45 ? 11.656 18.297 -6.633 1 98.31 45 ASN B O 1
ATOM 1525 N N . LYS B 1 46 ? 13.703 18.312 -5.863 1 97.94 46 LYS B N 1
ATOM 1526 C CA . LYS B 1 46 ? 14.203 17.547 -7.008 1 97.94 46 LYS B CA 1
ATOM 1527 C C . LYS B 1 46 ? 13.547 16.172 -7.082 1 97.94 46 LYS B C 1
ATOM 1529 O O . LYS B 1 46 ? 13.141 15.734 -8.164 1 97.94 46 LYS B O 1
ATOM 1534 N N . LEU B 1 47 ? 13.492 15.469 -5.969 1 98.19 47 LEU B N 1
ATOM 1535 C CA . LEU B 1 47 ? 12.852 14.156 -5.906 1 98.19 47 LEU B CA 1
ATOM 1536 C C . LEU B 1 47 ? 11.391 14.242 -6.336 1 98.19 47 LEU B C 1
ATOM 1538 O O . LEU B 1 47 ? 10.891 13.359 -7.031 1 98.19 47 LEU B O 1
ATOM 1542 N N . GLU B 1 48 ? 10.727 15.297 -5.934 1 98.12 48 GLU B N 1
ATOM 1543 C CA . GLU B 1 48 ? 9.336 15.516 -6.316 1 98.12 48 GLU B CA 1
ATOM 1544 C C . GLU B 1 48 ? 9.219 15.844 -7.805 1 98.12 48 GLU B C 1
ATOM 1546 O O . GLU B 1 48 ? 8.391 15.25 -8.508 1 98.12 48 GLU B O 1
ATOM 1551 N N . ASP B 1 49 ? 10.062 16.719 -8.281 1 97.62 49 ASP B N 1
ATOM 1552 C CA . ASP B 1 49 ? 10.023 17.172 -9.664 1 97.62 49 ASP B CA 1
ATOM 1553 C C . ASP B 1 49 ? 10.32 16.031 -10.625 1 97.62 49 ASP B C 1
ATOM 1555 O O . ASP B 1 49 ? 9.742 15.961 -11.719 1 97.62 49 ASP B O 1
ATOM 1559 N N . GLN B 1 50 ? 11.164 15.156 -10.18 1 96.94 50 GLN B N 1
ATOM 1560 C CA . GLN B 1 50 ? 11.57 14.023 -11.016 1 96.94 50 GLN B CA 1
ATOM 1561 C C . GLN B 1 50 ? 10.555 12.883 -10.914 1 96.94 50 GLN B C 1
ATOM 1563 O O . GLN B 1 50 ? 10.688 11.875 -11.609 1 96.94 50 GLN B O 1
ATOM 1568 N N . GLY B 1 51 ? 9.609 12.984 -10.008 1 97.06 51 GLY B N 1
ATOM 1569 C CA . GLY B 1 51 ? 8.555 11.984 -9.875 1 97.06 51 GLY B CA 1
ATOM 1570 C C . GLY B 1 51 ? 8.961 10.805 -9.008 1 97.06 51 GLY B C 1
ATOM 1571 O O . GLY B 1 51 ? 8.281 9.781 -8.992 1 97.06 51 GLY B O 1
ATOM 1572 N N . VAL B 1 52 ? 10.141 10.891 -8.383 1 97.69 52 VAL B N 1
ATOM 1573 C CA . VAL B 1 52 ? 10.562 9.844 -7.457 1 97.69 52 VAL B CA 1
ATOM 1574 C C . VAL B 1 52 ? 9.578 9.742 -6.297 1 97.69 52 VAL B C 1
ATOM 1576 O O . VAL B 1 52 ? 9.133 8.641 -5.945 1 97.69 52 VAL B O 1
ATOM 1579 N N . ILE B 1 53 ? 9.32 10.898 -5.707 1 97.94 53 ILE B N 1
ATOM 1580 C CA . ILE B 1 53 ? 8.25 10.961 -4.723 1 97.94 53 ILE B CA 1
ATOM 1581 C C . ILE B 1 53 ? 6.906 11.094 -5.438 1 97.94 53 ILE B C 1
ATOM 1583 O O . ILE B 1 53 ? 6.652 12.094 -6.113 1 97.94 53 ILE B O 1
ATOM 1587 N N . ALA B 1 54 ? 6.086 10.172 -5.258 1 96.56 54 ALA B N 1
ATOM 1588 C CA . ALA B 1 54 ? 4.809 10.156 -5.961 1 96.56 54 ALA B CA 1
ATOM 1589 C C . ALA B 1 54 ? 3.717 10.836 -5.141 1 96.56 54 ALA B C 1
ATOM 1591 O O . ALA B 1 54 ? 2.834 11.492 -5.695 1 96.56 54 ALA B O 1
ATOM 1592 N N . ALA B 1 55 ? 3.748 10.617 -3.824 1 96.88 55 ALA B N 1
ATOM 1593 C CA . ALA B 1 55 ? 2.711 11.188 -2.971 1 96.88 55 ALA B CA 1
ATOM 1594 C C . ALA B 1 55 ? 3.1 11.094 -1.497 1 96.88 55 ALA B C 1
ATOM 1596 O O . ALA B 1 55 ? 3.941 10.273 -1.124 1 96.88 55 ALA B O 1
ATOM 1597 N N . TYR B 1 56 ? 2.561 11.938 -0.723 1 97.62 56 TYR B N 1
ATOM 1598 C CA . TYR B 1 56 ? 2.545 11.828 0.731 1 97.62 56 TYR B CA 1
ATOM 1599 C C . TYR B 1 56 ? 1.187 11.344 1.226 1 97.62 56 TYR B C 1
ATOM 1601 O O . TYR B 1 56 ? 0.186 12.055 1.106 1 97.62 56 TYR B O 1
ATOM 1609 N N . ARG B 1 57 ? 1.202 10.156 1.828 1 95.44 57 ARG B N 1
ATOM 1610 C CA . ARG B 1 57 ? -0.088 9.547 2.135 1 95.44 57 ARG B CA 1
ATOM 1611 C C . ARG B 1 57 ? -0.187 9.195 3.613 1 95.44 57 ARG B C 1
ATOM 1613 O O . ARG B 1 57 ? 0.831 8.969 4.273 1 95.44 57 ARG B O 1
ATOM 1620 N N . THR B 1 58 ? -1.379 9.141 4.047 1 97.5 58 THR B N 1
ATOM 1621 C CA . THR B 1 58 ? -1.658 8.641 5.387 1 97.5 58 THR B CA 1
ATOM 1622 C C . THR B 1 58 ? -2.105 7.18 5.332 1 97.5 58 THR B C 1
ATOM 1624 O O . THR B 1 58 ? -2.908 6.801 4.477 1 97.5 58 THR B O 1
ATOM 1627 N N . LYS B 1 59 ? -1.5 6.387 6.129 1 96.62 59 LYS B N 1
ATOM 1628 C CA . LYS B 1 59 ? -1.905 4.992 6.293 1 96.62 59 LYS B CA 1
ATOM 1629 C C . LYS B 1 59 ? -2.893 4.84 7.445 1 96.62 59 LYS B C 1
ATOM 1631 O O . LYS B 1 59 ? -2.656 5.348 8.547 1 96.62 59 LYS B O 1
ATOM 1636 N N . PHE B 1 60 ? -3.949 4.145 7.168 1 96.62 60 PHE B N 1
ATOM 1637 C CA . PHE B 1 60 ? -4.957 3.9 8.195 1 96.62 60 PHE B CA 1
ATOM 1638 C C . PHE B 1 60 ? -4.996 2.426 8.578 1 96.62 60 PHE B C 1
ATOM 1640 O O . PHE B 1 60 ? -4.684 1.559 7.758 1 96.62 60 PHE B O 1
ATOM 1647 N N . GLU B 1 61 ? -5.387 2.197 9.766 1 95.69 61 GLU B N 1
ATOM 1648 C CA . GLU B 1 61 ? -5.539 0.829 10.25 1 95.69 61 GLU B CA 1
ATOM 1649 C C . GLU B 1 61 ? -6.867 0.23 9.797 1 95.69 61 GLU B C 1
ATOM 1651 O O . GLU B 1 61 ? -7.934 0.666 10.234 1 95.69 61 GLU B O 1
ATOM 1656 N N . PRO B 1 62 ? -6.816 -0.779 8.992 1 94.56 62 PRO B N 1
ATOM 1657 C CA . PRO B 1 62 ? -8.047 -1.3 8.391 1 94.56 62 PRO B CA 1
ATOM 1658 C C . PRO B 1 62 ? -9.094 -1.684 9.438 1 94.56 62 PRO B C 1
ATOM 1660 O O . PRO B 1 62 ? -10.273 -1.361 9.289 1 94.56 62 PRO B O 1
ATOM 1663 N N . ALA B 1 63 ? -8.695 -2.334 10.484 1 92.25 63 ALA B N 1
ATOM 1664 C CA . ALA B 1 63 ? -9.625 -2.807 11.5 1 92.25 63 ALA B CA 1
ATOM 1665 C C . ALA B 1 63 ? -10.344 -1.64 12.18 1 92.25 63 ALA B C 1
ATOM 1667 O O . ALA B 1 63 ? -11.414 -1.812 12.758 1 92.25 63 ALA B O 1
ATOM 1668 N N . LYS B 1 64 ? -9.773 -0.454 12.086 1 94.88 64 LYS B N 1
ATOM 1669 C CA . LYS B 1 64 ? -10.32 0.711 12.773 1 94.88 64 LYS B CA 1
ATOM 1670 C C . LYS B 1 64 ? -11.188 1.551 11.836 1 94.88 64 LYS B C 1
ATOM 1672 O O . LYS B 1 64 ? -11.82 2.514 12.273 1 94.88 64 LYS B O 1
ATOM 1677 N N . ILE B 1 65 ? -11.18 1.146 10.609 1 94.31 65 ILE B N 1
ATOM 1678 C CA . ILE B 1 65 ? -11.992 1.918 9.672 1 94.31 65 ILE B CA 1
ATOM 1679 C C . ILE B 1 65 ? -12.984 0.995 8.969 1 94.31 65 ILE B C 1
ATOM 1681 O O . ILE B 1 65 ? -13.266 1.171 7.777 1 94.31 65 ILE B O 1
ATOM 1685 N N . ASN B 1 66 ? -13.391 -0.001 9.555 1 91.88 66 ASN B N 1
ATOM 1686 C CA . ASN B 1 66 ? -14.422 -0.934 9.117 1 91.88 66 ASN B CA 1
ATOM 1687 C C . ASN B 1 66 ? -14 -1.693 7.867 1 91.88 66 ASN B C 1
ATOM 1689 O O . ASN B 1 66 ? -14.797 -1.866 6.941 1 91.88 66 ASN B O 1
ATOM 1693 N N . LYS B 1 67 ? -12.781 -2.002 7.812 1 93.88 67 LYS B N 1
ATOM 1694 C CA . LYS B 1 67 ? -12.211 -2.83 6.754 1 93.88 67 LYS B CA 1
ATOM 1695 C C . LYS B 1 67 ? -11.484 -4.043 7.332 1 93.88 67 LYS B C 1
ATOM 1697 O O . LYS B 1 67 ? -10.305 -4.258 7.055 1 93.88 67 LYS B O 1
ATOM 1702 N N . ASN B 1 68 ? -12.297 -4.836 7.973 1 93.25 68 ASN B N 1
ATOM 1703 C CA . ASN B 1 68 ? -11.789 -5.934 8.789 1 93.25 68 ASN B CA 1
ATOM 1704 C C . ASN B 1 68 ? -11.438 -7.152 7.941 1 93.25 68 ASN B C 1
ATOM 1706 O O . ASN B 1 68 ? -10.641 -7.992 8.359 1 93.25 68 ASN B O 1
ATOM 1710 N N . ILE B 1 69 ? -12.102 -7.223 6.844 1 97.19 69 ILE B N 1
ATOM 1711 C CA . ILE B 1 69 ? -11.898 -8.367 5.961 1 97.19 69 ILE B CA 1
ATOM 1712 C C . ILE B 1 69 ? -11.062 -7.945 4.754 1 97.19 69 ILE B C 1
ATOM 1714 O O . ILE B 1 69 ? -11.367 -6.945 4.102 1 97.19 69 ILE B O 1
ATOM 1718 N N . GLN B 1 70 ? -10.023 -8.664 4.551 1 98.25 70 GLN B N 1
ATOM 1719 C CA . GLN B 1 70 ? -9.195 -8.438 3.369 1 98.25 70 GLN B CA 1
ATOM 1720 C C . GLN B 1 70 ? -9.047 -9.719 2.551 1 98.25 70 GLN B C 1
ATOM 1722 O O . GLN B 1 70 ? -8.984 -10.812 3.107 1 98.25 70 GLN B O 1
ATOM 1727 N N . ALA B 1 71 ? -8.961 -9.539 1.249 1 98.69 71 ALA B N 1
ATOM 1728 C CA . ALA B 1 71 ? -8.781 -10.688 0.367 1 98.69 71 ALA B CA 1
ATOM 1729 C C . ALA B 1 71 ? -8.078 -10.281 -0.925 1 98.69 71 ALA B C 1
ATOM 1731 O O . ALA B 1 71 ? -8.188 -9.133 -1.363 1 98.69 71 ALA B O 1
ATOM 1732 N N . PHE B 1 72 ? -7.352 -11.211 -1.428 1 98.75 72 PHE B N 1
ATOM 1733 C CA . PHE B 1 72 ? -6.91 -11.148 -2.816 1 98.75 72 PHE B CA 1
ATOM 1734 C C . PHE B 1 72 ? -7.836 -11.961 -3.715 1 98.75 72 PHE B C 1
ATOM 1736 O O . PHE B 1 72 ? -8.25 -13.07 -3.354 1 98.75 72 PHE B O 1
ATOM 1743 N N . ILE B 1 73 ? -8.164 -11.383 -4.84 1 98.69 73 ILE B N 1
ATOM 1744 C CA . ILE B 1 73 ? -9.023 -12.094 -5.777 1 98.69 73 ILE B CA 1
ATOM 1745 C C . ILE B 1 73 ? -8.328 -12.211 -7.133 1 98.69 73 ILE B C 1
ATOM 1747 O O . ILE B 1 73 ? -8.07 -11.195 -7.789 1 98.69 73 ILE B O 1
ATOM 1751 N N . MET B 1 74 ? -7.988 -13.391 -7.52 1 98.38 74 MET B N 1
ATOM 1752 C CA . MET B 1 74 ? -7.59 -13.633 -8.906 1 98.38 74 MET B CA 1
ATOM 1753 C C . MET B 1 74 ? -8.805 -13.711 -9.82 1 98.38 74 MET B C 1
ATOM 1755 O O . MET B 1 74 ? -9.773 -14.406 -9.508 1 98.38 74 MET B O 1
ATOM 1759 N N . PHE B 1 75 ? -8.75 -13.031 -10.883 1 98.69 75 PHE B N 1
ATOM 1760 C CA . PHE B 1 75 ? -9.945 -12.883 -11.703 1 98.69 75 PHE B CA 1
ATOM 1761 C C . PHE B 1 75 ? -9.617 -13.094 -13.18 1 98.69 75 PHE B C 1
ATOM 1763 O O . PHE B 1 75 ? -8.594 -12.617 -13.664 1 98.69 75 PHE B O 1
ATOM 1770 N N . LYS B 1 76 ? -10.43 -13.883 -13.812 1 98.62 76 LYS B N 1
ATOM 1771 C CA . LYS B 1 76 ? -10.32 -14.133 -15.242 1 98.62 76 LYS B CA 1
ATOM 1772 C C . LYS B 1 76 ? -11.484 -13.5 -16 1 98.62 76 LYS B C 1
ATOM 1774 O O . LYS B 1 76 ? -12.648 -13.812 -15.742 1 98.62 76 LYS B O 1
ATOM 1779 N N . THR B 1 77 ? -11.109 -12.625 -16.906 1 98.44 77 THR B N 1
ATOM 1780 C CA . THR B 1 77 ? -12.156 -11.961 -17.672 1 98.44 77 THR B CA 1
ATOM 1781 C C . THR B 1 77 ? -11.672 -11.602 -19.062 1 98.44 77 THR B C 1
ATOM 1783 O O . THR B 1 77 ? -10.477 -11.414 -19.297 1 98.44 77 THR B O 1
ATOM 1786 N N . SER B 1 78 ? -12.609 -11.5 -20 1 97.88 78 SER B N 1
ATOM 1787 C CA . SER B 1 78 ? -12.352 -10.984 -21.344 1 97.88 78 SER B CA 1
ATOM 1788 C C . SER B 1 78 ? -12.953 -9.602 -21.531 1 97.88 78 SER B C 1
ATOM 1790 O O . SER B 1 78 ? -12.742 -8.953 -22.547 1 97.88 78 SER B O 1
ATOM 1792 N N . GLN B 1 79 ? -13.703 -9.125 -20.531 1 97.62 79 GLN B N 1
ATOM 1793 C CA . GLN B 1 79 ? -14.32 -7.801 -20.547 1 97.62 79 GLN B CA 1
ATOM 1794 C C . GLN B 1 79 ? -13.477 -6.793 -19.781 1 97.62 79 GLN B C 1
ATOM 1796 O O . GLN B 1 79 ? -13.969 -6.164 -18.828 1 97.62 79 GLN B O 1
ATOM 1801 N N . CYS B 1 80 ? -12.359 -6.551 -20.266 1 97.25 80 CYS B N 1
ATOM 1802 C CA . CYS B 1 80 ? -11.32 -5.883 -19.484 1 97.25 80 CYS B CA 1
ATOM 1803 C C . CYS B 1 80 ? -11.711 -4.445 -19.172 1 97.25 80 CYS B C 1
ATOM 1805 O O . CYS B 1 80 ? -11.672 -4.02 -18.016 1 97.25 80 CYS B O 1
ATOM 1807 N N . SER B 1 81 ? -12.086 -3.732 -20.156 1 97.94 81 SER B N 1
ATOM 1808 C CA . SER B 1 81 ? -12.398 -2.32 -19.969 1 97.94 81 SER B CA 1
ATOM 1809 C C . SER B 1 81 ? -13.547 -2.131 -18.984 1 97.94 81 SER B C 1
ATOM 1811 O O . SER B 1 81 ? -13.438 -1.345 -18.047 1 97.94 81 SER B O 1
ATOM 1813 N N . ASP B 1 82 ? -14.602 -2.865 -19.156 1 98.31 82 ASP B N 1
ATOM 1814 C CA . ASP B 1 82 ? -15.766 -2.781 -18.281 1 98.31 82 ASP B CA 1
ATOM 1815 C C . ASP B 1 82 ? -15.422 -3.242 -16.859 1 98.31 82 ASP B C 1
ATOM 1817 O O . ASP B 1 82 ? -15.891 -2.66 -15.883 1 98.31 82 ASP B O 1
ATOM 1821 N N . PHE B 1 83 ? -14.656 -4.27 -16.828 1 98.69 83 PHE B N 1
ATOM 1822 C CA . PHE B 1 83 ? -14.242 -4.824 -15.547 1 98.69 83 PHE B CA 1
ATOM 1823 C C . PHE B 1 83 ? -13.422 -3.812 -14.758 1 98.69 83 PHE B C 1
ATOM 1825 O O . PHE B 1 83 ? -13.688 -3.576 -13.578 1 98.69 83 PHE B O 1
ATOM 1832 N N . ILE B 1 84 ? -12.438 -3.145 -15.383 1 98.69 84 ILE B N 1
ATOM 1833 C CA . ILE B 1 84 ? -11.586 -2.143 -14.75 1 98.69 84 ILE B CA 1
ATOM 1834 C C . ILE B 1 84 ? -12.445 -0.982 -14.25 1 98.69 84 ILE B C 1
ATOM 1836 O O . ILE B 1 84 ? -12.266 -0.511 -13.125 1 98.69 84 ILE B O 1
ATOM 1840 N N . GLN B 1 85 ? -13.359 -0.531 -15.055 1 98.5 85 GLN B N 1
ATOM 1841 C CA . GLN B 1 85 ? -14.242 0.567 -14.68 1 98.5 85 GLN B CA 1
ATOM 1842 C C . GLN B 1 85 ? -15.078 0.204 -13.453 1 98.5 85 GLN B C 1
ATOM 1844 O O . GLN B 1 85 ? -15.227 1.011 -12.531 1 98.5 85 GLN B O 1
ATOM 1849 N N . TYR B 1 86 ? -15.633 -1.003 -13.5 1 98.62 86 TYR B N 1
ATOM 1850 C CA . TYR B 1 86 ? -16.438 -1.479 -12.375 1 98.62 86 TYR B CA 1
ATOM 1851 C C . TYR B 1 86 ? -15.617 -1.517 -11.094 1 98.62 86 TYR B C 1
ATOM 1853 O O . TYR B 1 86 ? -16.062 -1.022 -10.055 1 98.62 86 TYR B O 1
ATOM 1861 N N . CYS B 1 87 ? -14.414 -2.076 -11.164 1 98.5 87 CYS B N 1
ATOM 1862 C CA . CYS B 1 87 ? -13.539 -2.197 -10 1 98.5 87 CYS B CA 1
ATOM 1863 C C . CYS B 1 87 ? -13.125 -0.824 -9.484 1 98.5 87 CYS B C 1
ATOM 1865 O O . CYS B 1 87 ? -13.016 -0.615 -8.281 1 98.5 87 CYS B O 1
ATOM 1867 N N . ASN B 1 88 ? -12.859 0.096 -10.422 1 98.06 88 ASN B N 1
ATOM 1868 C CA . ASN B 1 88 ? -12.469 1.448 -10.039 1 98.06 88 ASN B CA 1
ATOM 1869 C C . ASN B 1 88 ? -13.586 2.16 -9.281 1 98.06 88 ASN B C 1
ATOM 1871 O O . ASN B 1 88 ? -13.32 2.977 -8.398 1 98.06 88 ASN B O 1
ATOM 1875 N N . ALA B 1 89 ? -14.812 1.834 -9.547 1 97.56 89 ALA B N 1
ATOM 1876 C CA . ALA B 1 89 ? -15.961 2.475 -8.914 1 97.56 89 ALA B CA 1
ATOM 1877 C C . ALA B 1 89 ? -16.328 1.771 -7.613 1 97.56 89 ALA B C 1
ATOM 1879 O O . ALA B 1 89 ? -17.062 2.326 -6.789 1 97.56 89 ALA B O 1
ATOM 1880 N N . ALA B 1 90 ? -15.938 0.535 -7.449 1 97.44 90 ALA B N 1
ATOM 1881 C CA . ALA B 1 90 ? -16.297 -0.268 -6.285 1 97.44 90 ALA B CA 1
ATOM 1882 C C . ALA B 1 90 ? -15.477 0.124 -5.062 1 97.44 90 ALA B C 1
ATOM 1884 O O . ALA B 1 90 ? -14.25 0.012 -5.074 1 97.44 90 ALA B O 1
ATOM 1885 N N . PRO B 1 91 ? -16.078 0.516 -3.967 1 95 91 PRO B N 1
ATOM 1886 C CA . PRO B 1 91 ? -15.32 0.951 -2.787 1 95 91 PRO B CA 1
ATOM 1887 C C . PRO B 1 91 ? -14.547 -0.187 -2.129 1 95 91 PRO B C 1
ATOM 1889 O O . PRO B 1 91 ? -13.594 0.06 -1.389 1 95 91 PRO B O 1
ATOM 1892 N N . GLU B 1 92 ? -14.906 -1.407 -2.414 1 96.5 92 GLU B N 1
ATOM 1893 C CA . GLU B 1 92 ? -14.258 -2.574 -1.822 1 96.5 92 GLU B CA 1
ATOM 1894 C C . GLU B 1 92 ? -12.859 -2.773 -2.391 1 96.5 92 GLU B C 1
ATOM 1896 O O . GLU B 1 92 ? -11.984 -3.33 -1.722 1 96.5 92 GLU B O 1
ATOM 1901 N N . VAL B 1 93 ? -12.727 -2.338 -3.662 1 98.5 93 VAL B N 1
ATOM 1902 C CA . VAL B 1 93 ? -11.477 -2.641 -4.355 1 98.5 93 VAL B CA 1
ATOM 1903 C C . VAL B 1 93 ? -10.438 -1.563 -4.043 1 98.5 93 VAL B C 1
ATOM 1905 O O . VAL B 1 93 ? -10.656 -0.384 -4.328 1 98.5 93 VAL B O 1
ATOM 1908 N N . THR B 1 94 ? -9.344 -2.014 -3.547 1 98 94 THR B N 1
ATOM 1909 C CA . THR B 1 94 ? -8.305 -1.047 -3.201 1 98 94 THR B CA 1
ATOM 1910 C C . THR B 1 94 ? -7.172 -1.079 -4.223 1 98 94 THR B C 1
ATOM 1912 O O . THR B 1 94 ? -6.516 -0.064 -4.461 1 98 94 THR B O 1
ATOM 1915 N N . ASP B 1 95 ? -6.918 -2.195 -4.77 1 98.5 95 ASP B N 1
ATOM 1916 C CA . ASP B 1 95 ? -5.863 -2.379 -5.762 1 98.5 95 ASP B CA 1
ATOM 1917 C C . ASP B 1 95 ? -6.34 -3.258 -6.914 1 98.5 95 ASP B C 1
ATOM 1919 O O . ASP B 1 95 ? -7.102 -4.203 -6.707 1 98.5 95 ASP B O 1
ATOM 1923 N N . LEU B 1 96 ? -5.84 -2.99 -8.047 1 98.81 96 LEU B N 1
ATOM 1924 C CA . LEU B 1 96 ? -6.113 -3.801 -9.227 1 98.81 96 LEU B CA 1
ATOM 1925 C C . LEU B 1 96 ? -4.887 -3.877 -10.133 1 98.81 96 LEU B C 1
ATOM 1927 O O . LEU B 1 96 ? -4.348 -2.846 -10.539 1 98.81 96 LEU B O 1
ATOM 1931 N N . PHE B 1 97 ? -4.531 -5.121 -10.414 1 98.75 97 PHE B N 1
ATOM 1932 C CA . PHE B 1 97 ? -3.344 -5.383 -11.219 1 98.75 97 P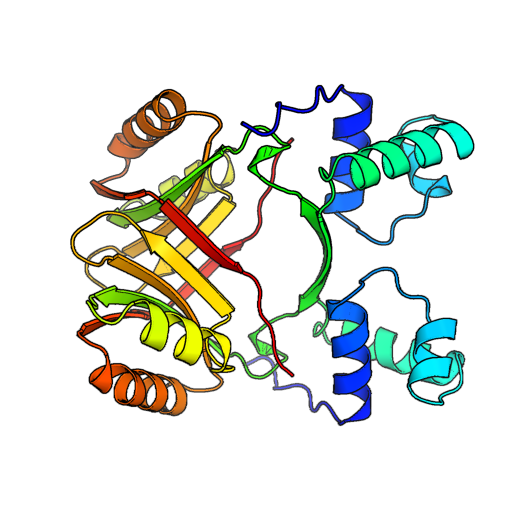HE B CA 1
ATOM 1933 C C . PHE B 1 97 ? -3.672 -6.316 -12.375 1 98.75 97 PHE B C 1
ATOM 1935 O O . PHE B 1 97 ? -4.387 -7.305 -12.203 1 98.75 97 PHE B O 1
ATOM 1942 N N . ARG B 1 98 ? -3.168 -5.984 -13.547 1 98.69 98 ARG B N 1
ATOM 1943 C CA . ARG B 1 98 ? -3.051 -6.996 -14.594 1 98.69 98 ARG B CA 1
ATOM 1944 C C . ARG B 1 98 ? -1.864 -7.918 -14.328 1 98.69 98 ARG B C 1
ATOM 1946 O O . ARG B 1 98 ? -0.758 -7.449 -14.055 1 98.69 98 ARG B O 1
ATOM 1953 N N . ILE B 1 99 ? -2.143 -9.195 -14.438 1 98.56 99 ILE B N 1
ATOM 1954 C CA . ILE B 1 99 ? -1.074 -10.117 -14.062 1 98.56 99 ILE B CA 1
ATOM 1955 C C . ILE B 1 99 ? -0.926 -11.195 -15.141 1 98.56 99 ILE B C 1
ATOM 1957 O O . ILE B 1 99 ? -1.794 -11.344 -16 1 98.56 99 ILE B O 1
ATOM 1961 N N . SER B 1 100 ? 0.188 -11.867 -15.055 1 97.69 100 SER B N 1
ATOM 1962 C CA . SER B 1 100 ? 0.406 -13.062 -15.859 1 97.69 100 SER B CA 1
ATOM 1963 C C . SER B 1 100 ? -0.3 -14.273 -15.258 1 97.69 100 SER B C 1
ATOM 1965 O O . SER B 1 100 ? -0.751 -14.227 -14.117 1 97.69 100 SER B O 1
ATOM 1967 N N . GLY B 1 101 ? -0.423 -15.336 -16.078 1 95.44 101 GLY B N 1
ATOM 1968 C CA . GLY B 1 101 ? -0.993 -16.562 -15.562 1 95.44 101 GLY B CA 1
ATOM 1969 C C . GLY B 1 101 ? -2.369 -16.875 -16.125 1 95.44 101 GLY B C 1
ATOM 1970 O O . GLY B 1 101 ? -2.816 -16.219 -17.078 1 95.44 101 GLY B O 1
ATOM 1971 N N . GLU B 1 102 ? -3.018 -17.828 -15.516 1 95.56 102 GLU B N 1
ATOM 1972 C CA . GLU B 1 102 ? -4.336 -18.266 -15.961 1 95.56 102 GLU B CA 1
ATOM 1973 C C . GLU B 1 102 ? -5.387 -17.188 -15.719 1 95.56 102 GLU B C 1
ATOM 1975 O O . GLU B 1 102 ? -6.277 -16.984 -16.547 1 95.56 102 GLU B O 1
ATOM 1980 N N . PHE B 1 103 ? -5.316 -16.625 -14.586 1 97.94 103 PHE B N 1
ATOM 1981 C CA . PHE B 1 103 ? -6.113 -15.438 -14.312 1 97.94 103 PHE B CA 1
ATOM 1982 C C . PHE B 1 103 ? -5.398 -14.188 -14.812 1 97.94 103 PHE B C 1
ATOM 1984 O O . PHE B 1 103 ? -4.176 -14.086 -14.719 1 97.94 103 PHE B O 1
ATOM 1991 N N . ASN B 1 104 ? -6.16 -13.258 -15.281 1 98.31 104 ASN B N 1
ATOM 1992 C CA . ASN B 1 104 ? -5.441 -12.148 -15.898 1 98.31 104 ASN B CA 1
ATOM 1993 C C . ASN B 1 104 ? -5.52 -10.883 -15.055 1 98.31 104 ASN B C 1
ATOM 1995 O O . ASN B 1 104 ? -4.898 -9.867 -15.383 1 98.31 104 ASN B O 1
ATOM 1999 N N . TYR B 1 105 ? -6.238 -10.883 -13.898 1 98.75 105 TYR B N 1
ATOM 2000 C CA . TYR B 1 105 ? -6.219 -9.773 -12.953 1 98.75 105 TYR B CA 1
ATOM 2001 C C . TYR B 1 105 ? -6.082 -10.273 -11.523 1 98.75 105 TYR B C 1
ATOM 2003 O O . TYR B 1 105 ? -6.578 -11.359 -11.188 1 98.75 105 TYR B O 1
ATOM 2011 N N . MET B 1 106 ? -5.445 -9.516 -10.727 1 98.56 106 MET B N 1
ATOM 2012 C CA . MET B 1 106 ? -5.395 -9.648 -9.273 1 98.56 106 MET B CA 1
ATOM 2013 C C . MET B 1 106 ? -5.895 -8.383 -8.594 1 98.56 106 MET B C 1
ATOM 2015 O O . MET B 1 106 ? -5.477 -7.277 -8.945 1 98.56 106 MET B O 1
ATOM 2019 N N . MET B 1 107 ? -6.812 -8.469 -7.703 1 98.62 107 MET B N 1
ATOM 2020 C CA . MET B 1 107 ? -7.246 -7.285 -6.969 1 98.62 107 MET B CA 1
ATOM 2021 C C . MET B 1 107 ? -7.164 -7.516 -5.465 1 98.62 107 MET B C 1
ATOM 2023 O O . MET B 1 107 ? -7.277 -8.648 -4.996 1 98.62 107 MET B O 1
ATOM 2027 N N . LYS B 1 108 ? -6.859 -6.566 -4.746 1 98.56 108 LYS B N 1
ATOM 2028 C CA . LYS B 1 108 ? -7.016 -6.523 -3.293 1 98.56 108 LYS B CA 1
ATOM 2029 C C . LYS B 1 108 ? -8.32 -5.844 -2.9 1 98.56 108 LYS B C 1
ATOM 2031 O O . LYS B 1 108 ? -8.672 -4.797 -3.449 1 98.56 108 LYS B O 1
ATOM 2036 N N . VAL B 1 109 ? -9.016 -6.477 -2.016 1 98.56 109 VAL B N 1
ATOM 2037 C CA . VAL B 1 109 ? -10.305 -5.945 -1.581 1 98.56 109 VAL B CA 1
ATOM 2038 C C . VAL B 1 109 ? -10.344 -5.879 -0.056 1 98.56 109 VAL B C 1
ATOM 2040 O O . VAL B 1 109 ? -9.711 -6.684 0.625 1 98.56 109 VAL B O 1
ATOM 2043 N N . MET B 1 110 ? -11.039 -4.922 0.422 1 97.88 110 MET B N 1
ATOM 2044 C CA . MET B 1 110 ? -11.328 -4.777 1.845 1 97.88 110 MET B CA 1
ATOM 2045 C C . MET B 1 110 ? -12.82 -4.594 2.078 1 97.88 110 MET B C 1
ATOM 2047 O O . MET B 1 110 ? -13.492 -3.891 1.32 1 97.88 110 MET B O 1
ATOM 2051 N N . SER B 1 111 ? -13.273 -5.285 3.049 1 96.56 111 SER B N 1
ATOM 2052 C CA . SER B 1 111 ? -14.688 -5.254 3.385 1 96.56 111 SER B CA 1
ATOM 2053 C C . SER B 1 111 ? -14.898 -5.25 4.895 1 96.56 111 SER B C 1
ATOM 2055 O O . SER B 1 111 ? -13.984 -5.566 5.656 1 96.56 111 SER B O 1
ATOM 2057 N N . ASP B 1 112 ? -16.109 -4.859 5.305 1 94.88 112 ASP B N 1
ATOM 2058 C CA . ASP B 1 112 ? -16.391 -4.766 6.734 1 94.88 112 ASP B CA 1
ATOM 2059 C C . ASP B 1 112 ? -16.828 -6.113 7.297 1 94.88 112 ASP B C 1
ATOM 2061 O O . ASP B 1 112 ? -16.859 -6.309 8.516 1 94.88 112 ASP B O 1
ATOM 2065 N N . SER B 1 113 ? -17.203 -7.082 6.355 1 96.31 113 SER B N 1
ATOM 2066 C CA . SER B 1 113 ? -17.672 -8.391 6.801 1 96.31 113 SER B CA 1
ATOM 2067 C C . SER B 1 113 ? -17.531 -9.438 5.703 1 96.31 113 SER B C 1
ATOM 2069 O O . SER B 1 113 ? -17.344 -9.094 4.531 1 96.31 113 SER B O 1
ATOM 2071 N N . MET B 1 114 ? -17.641 -10.641 6.125 1 97.38 114 MET B N 1
ATOM 2072 C CA . MET B 1 114 ? -17.609 -11.734 5.16 1 97.38 114 MET B CA 1
ATOM 2073 C C . MET B 1 114 ? -18.844 -11.703 4.262 1 97.38 114 MET B C 1
ATOM 2075 O O . MET B 1 114 ? -18.766 -12.047 3.082 1 97.38 114 MET B O 1
ATOM 2079 N N . ASP B 1 115 ? -19.969 -11.258 4.836 1 97.88 115 ASP B N 1
ATOM 2080 C CA . ASP B 1 115 ? -21.203 -11.141 4.055 1 97.88 115 ASP B CA 1
ATOM 2081 C C . ASP B 1 115 ? -21.047 -10.102 2.941 1 97.88 115 ASP B C 1
ATOM 2083 O O . ASP B 1 115 ? -21.453 -10.344 1.802 1 97.88 115 ASP B O 1
ATOM 2087 N N . SER B 1 116 ? -20.453 -8.992 3.295 1 97.31 116 SER B N 1
ATOM 2088 C CA . SER B 1 116 ? -20.219 -7.949 2.303 1 97.31 116 SER B CA 1
ATOM 2089 C C . SER B 1 116 ? -19.25 -8.414 1.227 1 97.31 116 SER B C 1
ATOM 2091 O O . SER B 1 116 ? -19.422 -8.094 0.047 1 97.31 116 SER B O 1
ATOM 2093 N N . LEU B 1 117 ? -18.234 -9.148 1.615 1 98.12 117 LEU B N 1
ATOM 2094 C CA . LEU B 1 117 ? -17.297 -9.719 0.647 1 98.12 117 LEU B CA 1
ATOM 2095 C C . LEU B 1 117 ? -18.016 -10.68 -0.297 1 98.12 117 LEU B C 1
ATOM 2097 O O . LEU B 1 117 ? -17.828 -10.609 -1.515 1 98.12 117 LEU B O 1
ATOM 2101 N N . ALA B 1 118 ? -18.828 -11.539 0.275 1 98.25 118 ALA B N 1
ATOM 2102 C CA . ALA B 1 118 ? -19.578 -12.492 -0.538 1 98.25 118 ALA B CA 1
ATOM 2103 C C . ALA B 1 118 ? -20.469 -11.773 -1.544 1 98.25 118 ALA B C 1
ATOM 2105 O O . ALA B 1 118 ? -20.531 -12.164 -2.711 1 98.25 118 ALA B O 1
ATOM 2106 N N . ALA B 1 119 ? -21.094 -10.734 -1.062 1 98.38 119 ALA B N 1
ATOM 2107 C CA . ALA B 1 119 ? -21.953 -9.945 -1.942 1 98.38 119 ALA B CA 1
ATOM 2108 C C . ALA B 1 119 ? -21.141 -9.312 -3.07 1 98.38 119 ALA B C 1
ATOM 2110 O O . ALA B 1 119 ? -21.594 -9.281 -4.219 1 98.38 119 ALA B O 1
ATOM 2111 N N . PHE B 1 120 ? -20.047 -8.82 -2.736 1 98.5 120 PHE B N 1
ATOM 2112 C CA . PHE B 1 120 ? -19.188 -8.227 -3.742 1 98.5 120 PHE B CA 1
ATOM 2113 C C . PHE B 1 120 ? -18.75 -9.273 -4.766 1 98.5 120 PHE B C 1
ATOM 2115 O O . PHE B 1 120 ? -18.797 -9.023 -5.973 1 98.5 120 PHE B O 1
ATOM 2122 N N . LEU B 1 121 ? -18.312 -10.461 -4.305 1 98.44 121 LEU B N 1
ATOM 2123 C CA . LEU B 1 121 ? -17.906 -11.547 -5.191 1 98.44 121 LEU B CA 1
ATOM 2124 C C . LEU B 1 121 ? -19.047 -11.914 -6.141 1 98.44 121 LEU B C 1
ATOM 2126 O O . LEU B 1 121 ? -18.812 -12.156 -7.328 1 98.44 121 LEU B O 1
ATOM 2130 N N . ASP B 1 122 ? -20.25 -11.93 -5.598 1 98.44 122 ASP B N 1
ATOM 2131 C CA . ASP B 1 122 ? -21.406 -12.211 -6.426 1 98.44 122 ASP B CA 1
ATOM 2132 C C . ASP B 1 122 ? -21.562 -11.18 -7.539 1 98.44 122 ASP B C 1
ATOM 2134 O O . ASP B 1 122 ? -21.891 -11.523 -8.672 1 98.44 122 ASP B O 1
ATOM 2138 N N . SER B 1 123 ? -21.312 -9.961 -7.184 1 98.12 123 SER B N 1
ATOM 2139 C CA . SER B 1 123 ? -21.469 -8.875 -8.148 1 98.12 123 SER B CA 1
ATOM 2140 C C . SER B 1 123 ? -20.453 -8.984 -9.273 1 98.12 123 SER B C 1
ATOM 2142 O O . SER B 1 123 ? -20.656 -8.422 -10.359 1 98.12 123 SER B O 1
ATOM 2144 N N . LEU B 1 124 ? -19.375 -9.664 -9.047 1 98 124 LEU B N 1
ATOM 2145 C CA . LEU B 1 124 ? -18.312 -9.789 -10.031 1 98 124 LEU B CA 1
ATOM 2146 C C . LEU B 1 124 ? -18.641 -10.875 -11.055 1 98 124 LEU B C 1
ATOM 2148 O O . LEU B 1 124 ? -18.031 -10.938 -12.125 1 98 124 LEU B O 1
ATOM 2152 N N . MET B 1 125 ? -19.562 -11.695 -10.758 1 97.56 125 MET B N 1
ATOM 2153 C CA . MET B 1 125 ? -19.859 -12.875 -11.57 1 97.56 125 MET B CA 1
ATOM 2154 C C . MET B 1 125 ? -20.219 -12.484 -12.992 1 97.56 125 MET B C 1
ATOM 2156 O O . MET B 1 125 ? -19.969 -13.242 -13.938 1 97.56 125 MET B O 1
ATOM 2160 N N . GLN B 1 126 ? -20.719 -11.328 -13.195 1 97.94 126 GLN B N 1
ATOM 2161 C CA . GLN B 1 126 ? -21.109 -10.859 -14.523 1 97.94 126 GLN B CA 1
ATOM 2162 C C . GLN B 1 126 ? -19.906 -10.68 -15.43 1 97.94 126 GLN B C 1
ATOM 2164 O O . GLN B 1 126 ? -20.047 -10.617 -16.656 1 97.94 126 GLN B O 1
ATOM 2169 N N . PHE B 1 127 ? -18.766 -10.656 -14.828 1 98.38 127 PHE B N 1
ATOM 2170 C CA . PHE B 1 127 ? -17.578 -10.328 -15.617 1 98.38 127 PHE B CA 1
ATOM 2171 C C . PHE B 1 127 ? -16.75 -11.57 -15.891 1 98.38 127 PHE B C 1
ATOM 2173 O O . PHE B 1 127 ? -15.859 -11.555 -16.75 1 98.38 127 PHE B O 1
ATOM 2180 N N . GLY B 1 128 ? -16.875 -12.562 -15.078 1 97.81 128 GLY B N 1
ATOM 2181 C CA . GLY B 1 128 ? -16.062 -13.742 -15.266 1 97.81 128 GLY B CA 1
ATOM 2182 C C . GLY B 1 128 ? -15.867 -14.547 -13.992 1 97.81 128 GLY B C 1
ATOM 2183 O O . GLY B 1 128 ? -16.75 -14.57 -13.125 1 97.81 128 GLY B O 1
ATOM 2184 N N . LEU B 1 129 ? -14.766 -15.227 -13.945 1 97.75 129 LEU B N 1
ATOM 2185 C CA . LEU B 1 129 ? -14.508 -16.172 -12.859 1 97.75 129 LEU B CA 1
ATOM 2186 C C . LEU B 1 129 ? -13.555 -15.562 -11.836 1 97.75 129 LEU B C 1
ATOM 2188 O O . LEU B 1 129 ? -12.57 -14.914 -12.203 1 97.75 129 LEU B O 1
ATOM 2192 N N . SER B 1 130 ? -13.906 -15.773 -10.641 1 97.56 130 SER B N 1
ATOM 2193 C CA . SER B 1 130 ? -13.086 -15.273 -9.539 1 97.56 130 SER B CA 1
ATOM 2194 C C . SER B 1 130 ? -12.57 -16.406 -8.672 1 97.56 130 SER B C 1
ATOM 2196 O O . SER B 1 130 ? -13.234 -17.438 -8.523 1 97.56 130 SER B O 1
ATOM 2198 N N . SER B 1 131 ? -11.438 -16.234 -8.133 1 97.62 131 SER B N 1
ATOM 2199 C CA . SER B 1 131 ? -10.836 -17.094 -7.125 1 97.62 131 SER B CA 1
ATOM 2200 C C . SER B 1 131 ? -10.328 -16.297 -5.934 1 97.62 131 SER B C 1
ATOM 2202 O O . SER B 1 131 ? -9.203 -15.789 -5.953 1 97.62 131 SER B O 1
ATOM 2204 N N . PRO B 1 132 ? -11.141 -16.172 -4.926 1 98.06 132 PRO B N 1
ATOM 2205 C CA . PRO B 1 132 ? -10.766 -15.352 -3.773 1 98.06 132 PRO B CA 1
ATOM 2206 C C . PRO B 1 132 ? -9.836 -16.078 -2.805 1 98.06 132 PRO B C 1
ATOM 2208 O O . PRO B 1 132 ? -9.969 -17.281 -2.588 1 98.06 132 PRO B O 1
ATOM 2211 N N . LEU B 1 133 ? -8.898 -15.414 -2.264 1 98.38 133 LEU B N 1
ATOM 2212 C CA . LEU B 1 133 ? -7.992 -15.836 -1.203 1 98.38 133 LEU B CA 1
ATOM 2213 C C . LEU B 1 133 ? -8.086 -14.898 -0.003 1 98.38 133 LEU B C 1
ATOM 2215 O O . LEU B 1 133 ? -7.656 -13.742 -0.076 1 98.38 133 LEU B O 1
ATOM 2219 N N . ILE B 1 134 ? -8.594 -15.422 1.064 1 98.56 134 ILE B N 1
ATOM 2220 C CA . ILE B 1 134 ? -8.805 -14.594 2.25 1 98.56 134 ILE B CA 1
ATOM 2221 C C . ILE B 1 134 ? -7.469 -14.344 2.945 1 98.56 134 ILE B C 1
ATOM 2223 O O . ILE B 1 134 ? -6.648 -15.25 3.084 1 98.56 134 ILE B O 1
ATOM 2227 N N . VAL B 1 135 ? -7.25 -13.102 3.336 1 98.62 135 VAL B N 1
ATOM 2228 C CA . VAL B 1 135 ? -6.086 -12.781 4.156 1 98.62 135 VAL B CA 1
ATOM 2229 C C . VAL B 1 135 ? -6.363 -13.156 5.609 1 98.62 135 VAL B C 1
ATOM 2231 O O . VAL B 1 135 ? -7.25 -12.578 6.246 1 98.62 135 VAL B O 1
ATOM 2234 N N . LEU B 1 136 ? -5.621 -14.07 6.055 1 98.19 136 LEU B N 1
ATOM 2235 C CA . LEU B 1 136 ? -5.781 -14.523 7.434 1 98.19 136 LEU B CA 1
ATOM 2236 C C . LEU B 1 136 ? -4.941 -13.672 8.383 1 98.19 136 LEU B C 1
ATOM 2238 O O . LEU B 1 136 ? -5.332 -13.445 9.531 1 98.19 136 LEU B O 1
ATOM 2242 N N . LYS B 1 137 ? -3.83 -13.219 7.93 1 97.19 137 LYS B N 1
ATOM 2243 C CA . LYS B 1 137 ? -2.902 -12.398 8.711 1 97.19 137 LYS B CA 1
ATOM 2244 C C . LYS B 1 137 ? -1.961 -11.617 7.801 1 97.19 137 LYS B C 1
ATOM 2246 O O . LYS B 1 137 ? -1.434 -12.156 6.828 1 97.19 137 LYS B O 1
ATOM 2251 N N . SER B 1 138 ? -1.872 -10.359 8.07 1 97.31 138 SER B N 1
ATOM 2252 C CA . SER B 1 138 ? -0.819 -9.562 7.449 1 97.31 138 SER B CA 1
ATOM 2253 C C . SER B 1 138 ? 0.472 -9.625 8.258 1 97.31 138 SER B C 1
ATOM 2255 O O . SER B 1 138 ? 0.539 -9.102 9.375 1 97.31 138 SER B O 1
ATOM 2257 N N . GLU B 1 139 ? 1.489 -10.297 7.715 1 97.94 139 GLU B N 1
ATOM 2258 C CA . GLU B 1 139 ? 2.758 -10.352 8.438 1 97.94 139 GLU B CA 1
ATOM 2259 C C . GLU B 1 139 ? 3.475 -9.008 8.406 1 97.94 139 GLU B C 1
ATOM 2261 O O . GLU B 1 139 ? 3.953 -8.523 9.43 1 97.94 139 GLU B O 1
ATOM 2266 N N . PHE B 1 140 ? 3.582 -8.391 7.293 1 96.88 140 PHE B N 1
ATOM 2267 C CA . PHE B 1 140 ? 4.043 -7.023 7.113 1 96.88 140 PHE B CA 1
ATOM 2268 C C . PHE B 1 140 ? 3.633 -6.488 5.742 1 96.88 140 PHE B C 1
ATOM 2270 O O . PHE B 1 140 ? 3.396 -7.266 4.816 1 96.88 140 PHE B O 1
ATOM 2277 N N . GLU B 1 141 ? 3.545 -5.184 5.703 1 96 141 GLU B N 1
ATOM 2278 C CA . GLU B 1 141 ? 3.145 -4.523 4.461 1 96 141 GLU B CA 1
ATOM 2279 C C . GLU B 1 141 ? 3.982 -3.275 4.207 1 96 141 GLU B C 1
ATOM 2281 O O . GLU B 1 141 ? 4.418 -2.611 5.148 1 96 141 GLU B O 1
ATOM 2286 N N . GLU B 1 142 ? 4.137 -2.98 2.932 1 94.12 142 GLU B N 1
ATOM 2287 C CA . GLU B 1 142 ? 4.742 -1.738 2.461 1 94.12 142 GLU B CA 1
ATOM 2288 C C . GLU B 1 142 ? 6.152 -1.563 3.018 1 94.12 142 GLU B C 1
ATOM 2290 O O . GLU B 1 142 ? 6.539 -0.46 3.404 1 94.12 142 GLU B O 1
ATOM 2295 N N . LYS B 1 143 ? 6.84 -2.686 3.123 1 94.62 143 LYS B N 1
ATOM 2296 C CA . LYS B 1 143 ? 8.25 -2.607 3.494 1 94.62 143 LYS B CA 1
ATOM 2297 C C . LYS B 1 143 ? 9.102 -2.15 2.316 1 94.62 143 LYS B C 1
ATOM 2299 O O . LYS B 1 143 ? 9.062 -2.756 1.242 1 94.62 143 LYS B O 1
ATOM 2304 N N . LEU B 1 144 ? 9.781 -1.107 2.494 1 93.5 144 LEU B N 1
ATOM 2305 C CA . LEU B 1 144 ? 10.648 -0.608 1.434 1 93.5 144 LEU B CA 1
ATOM 2306 C C . LEU B 1 144 ? 12.078 -0.424 1.939 1 93.5 144 LEU B C 1
ATOM 2308 O O . LEU B 1 144 ? 12.289 -0.017 3.086 1 93.5 144 LEU B O 1
ATOM 2312 N N . SER B 1 145 ? 12.969 -0.747 1.068 1 85.25 145 SER B N 1
ATOM 2313 C CA . SER B 1 145 ? 14.391 -0.535 1.342 1 85.25 145 SER B CA 1
ATOM 2314 C C . SER B 1 145 ? 15.055 0.247 0.216 1 85.25 145 SER B C 1
ATOM 2316 O O . SER B 1 145 ? 14.758 0.035 -0.96 1 85.25 145 SER B O 1
ATOM 2318 N N . PHE B 1 146 ? 15.859 1.191 0.661 1 87.5 146 PHE B N 1
ATOM 2319 C CA . PHE B 1 146 ? 16.594 1.968 -0.331 1 87.5 146 PHE B CA 1
ATOM 2320 C C . PHE B 1 146 ? 18.078 1.644 -0.279 1 87.5 146 PHE B C 1
ATOM 2322 O O . PHE B 1 146 ? 18.594 1.225 0.76 1 87.5 146 PHE B O 1
#

Organism: Bacillus thuringiensis (NCBI:txid1428)

Sequence (292 aa):
MQNAVKLDEIDHKIMNLLYENARISVSEIGRIISMTQPAVKERINKLEDQGVIAAYRTKFEPAKINKNIQAFIMFKTSQCSDFIQYCNAAPEVTDLFRISGEFNYMMKVMSDSMDSLAAFLDSLMQFGLSSPLIVLKSEFEEKLSFMQNAVKLDEIDHKIMNLLYENARISVSEIGRIISMTQPAVKERINKLEDQGVIAAYRTKFEPAKINKNIQAFIMFKTSQCSDFIQYCNAAPEVTDLFRISGEFNYMMKVMSDSMDSLAAFLDSLMQFGLSSPLIVLKSEFEEKLSF

Radius of gyration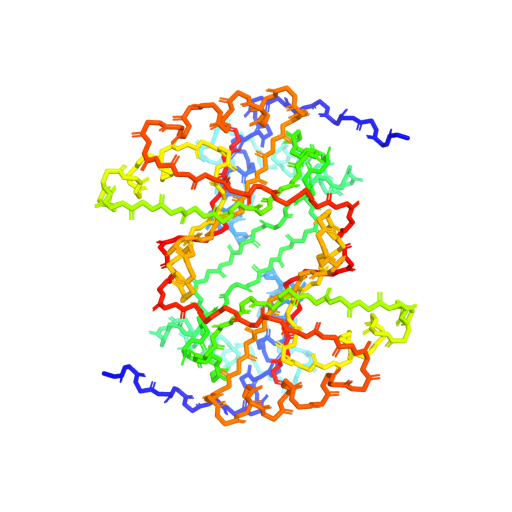: 20.18 Å; Cα contacts (8 Å, |Δi|>4): 509; chains: 2; bounding box: 46×52×41 Å

Secondary structure (DSSP, 8-state):
--------HHHHHHHHHHHH-TT--HHHHHHHHT--HHHHHHHHHHHHHTTSEEEEEEEE-GGGTT--EEEEEEEE-S-HHHHHHHHHH-TTEEEEEEESSSS-EEEEEEESSHHHHHHHHHHHGGG-EEEEEEEEEEEE------/--------HHHHHHHHHHHH-TT--HHHHHHHHT--HHHHHHHHHHHHHTTSEEEEEEEE-GGGTT--EEEEEEEE-S-HHHHHHHHHH-TTEEEEEEESSSS-EEEEEEESSHHHHHHHHHHHGGG-EEEEEEEEEEEE------

pLDDT: mean 95.89, std 8.03, range [36.19, 98.81]

InterPro domains:
  IPR000485 AsnC-type HTH domain [PR00033] (7-23)
  IPR000485 AsnC-type HTH domain [PR00033] (23-34)
  IPR000485 AsnC-type HTH domain [PR00033] (34-53)
  IPR000485 AsnC-type HTH domain [PS50956] (7-68)
  IPR011008 Dimeric alpha-beta barrel [SSF54909] (71-139)
  IPR011991 ArsR-like helix-turn-helix domain [cd00090] (8-59)
  IPR019887 Transcription regulator AsnC/Lrp, ligand binding domain [PF01037] (71-125)
  IPR019888 Transcription regulator AsnC-like [SM00344] (7-111)
  IPR036388 Winged helix-like DNA-binding domain superfamily [G3DSA:1.10.10.10] (1-56)
  IPR036390 Winged helix DNA-binding domain superfamily [SSF46785] (6-65)